Protein AF-A0A0R1MAA4-F1 (afdb_monomer_lite)

Sequence (276 aa):
MRKMISKENKLLIRRYLYSMINMYGIIPLRHAYHIFSHQNPLLNIEEDDFWEFTMLDQSGQDYNVAGEGELAQVDLDEDDDEEFYLYGDWVLMDLPVDFKRIKALQKNRLYYVPVKDEFLRRENEWYYERTTATEEYRQYLKDSNPGLSDDRLEEAFFEALTQLHAVSYGKTVEETINSIPKALKKMGFNVKDDDEGDLRHLLRRMLDGTRQEALRGRMYKYHNLPSSLELLEREGLTDENVERIHTGELDAAEVADEIAAKAPDLAAQLMTLYQQ

Secondary structure (DSSP, 8-state):
---PPPHHHHHHHHHHHHHHHHHHSEEEHHHHHHHHHHH-GGG---HHHHHHHHHH--TT-SEEEEEHHHHHT-PPPTTS-PPEEEEETTT-SSTTHHHHHHHHHHTTPPP----HHHHHHTTSTT-----HHHHHHHHHHHHH-TTS-HHHHHHHHHHHHHHHHGGGGT--HHHHHHHHHHHHHHTT----TTTHHHHHHHHHHHHHHSEEGGGTTEEGGGTTSPPHHHHHHHH-S-HHHHHHHHTTSS-HHHHHHHHTTT-HHHHHHHHHHHT-

Foldseek 3Di:
DDDQQDPVNLVVLLLLLLLQQLQQQKDFLLLSVLLVCLLPVPSPQDSVNSCVSQQVVPPPDQKHKDWPCVLQVHDDDPPDDTTIMIHGCVQRVDGNVSVVLLCVLQAQAFADRDRPVVSSQSSPSPDADDDPLLVVQLVVQCVQCVPDDPVLSVVLSVVLLVLLQCVSRPDDLCVSLVVSLVVCVVSVTGDDPVCSVVSSVSSVVVQQRTRYSSNNNDRPVCSPPDGNLVCCVVPNPDPVNLVSLSNSRDPLQSNLVVCCVPCVVSSVVSVVSNVD

Structure (mmCIF, N/CA/C/O backbone):
data_AF-A0A0R1MAA4-F1
#
_entry.id   AF-A0A0R1MAA4-F1
#
loop_
_atom_site.group_PDB
_atom_site.id
_atom_site.type_symbol
_atom_site.label_atom_id
_atom_site.label_alt_id
_atom_site.label_comp_id
_atom_site.label_asym_id
_atom_site.label_entity_id
_atom_site.label_seq_id
_atom_site.pdbx_PDB_ins_code
_atom_site.Cartn_x
_atom_site.Cartn_y
_atom_site.Cartn_z
_atom_site.occupancy
_atom_site.B_iso_or_equiv
_atom_site.auth_seq_id
_atom_site.auth_comp_id
_atom_site.auth_asym_id
_atom_site.auth_atom_id
_atom_site.pdbx_PDB_model_num
ATOM 1 N N . MET A 1 1 ? 2.769 7.538 -36.323 1.00 45.31 1 MET A N 1
ATOM 2 C CA . MET A 1 1 ? 1.700 8.412 -35.792 1.00 45.31 1 MET A CA 1
ATOM 3 C C . MET A 1 1 ? 1.410 7.901 -34.391 1.00 45.31 1 MET A C 1
ATOM 5 O O . MET A 1 1 ? 0.926 6.781 -34.295 1.00 45.31 1 MET A O 1
ATOM 9 N N . ARG A 1 2 ? 1.832 8.623 -33.341 1.00 56.59 2 ARG A N 1
ATOM 10 C CA . ARG A 1 2 ? 1.685 8.179 -31.941 1.00 56.59 2 ARG A CA 1
ATOM 11 C C . ARG A 1 2 ? 0.193 8.012 -31.636 1.00 56.59 2 ARG A C 1
ATOM 13 O O . ARG A 1 2 ? -0.604 8.883 -32.001 1.00 56.59 2 ARG A O 1
ATOM 20 N N . LYS A 1 3 ? -0.214 6.865 -31.093 1.00 63.81 3 LYS A N 1
ATOM 21 C CA . LYS A 1 3 ? -1.629 6.561 -30.859 1.00 63.81 3 LYS A CA 1
ATOM 22 C C . LYS A 1 3 ? -2.044 7.280 -29.579 1.00 63.81 3 LYS A C 1
ATOM 24 O O . LYS A 1 3 ? -1.698 6.848 -28.494 1.00 63.81 3 LYS A O 1
ATOM 29 N N . MET A 1 4 ? -2.774 8.388 -29.699 1.00 78.50 4 MET A N 1
ATOM 30 C CA . MET A 1 4 ? -3.266 9.090 -28.510 1.00 78.50 4 MET A CA 1
ATOM 31 C C . MET A 1 4 ? -4.106 8.146 -27.640 1.00 78.50 4 MET A C 1
ATOM 33 O O . MET A 1 4 ? -5.064 7.538 -28.130 1.00 78.50 4 MET A O 1
ATOM 37 N N . ILE A 1 5 ? -3.770 8.067 -26.350 1.00 86.38 5 ILE A N 1
ATOM 38 C CA . ILE A 1 5 ? -4.545 7.315 -25.360 1.00 86.38 5 ILE A CA 1
ATOM 39 C C . ILE A 1 5 ? -5.985 7.843 -25.358 1.00 86.38 5 ILE A C 1
ATOM 41 O O . ILE A 1 5 ? -6.228 9.049 -25.228 1.00 86.38 5 ILE A O 1
ATOM 45 N N . SER A 1 6 ? -6.949 6.934 -25.521 1.00 91.31 6 SER A N 1
ATOM 46 C CA . SER A 1 6 ? -8.372 7.276 -25.524 1.00 91.31 6 SER A CA 1
ATOM 47 C C . SER A 1 6 ? -8.793 7.877 -24.177 1.00 91.31 6 SER A C 1
ATOM 49 O O . SER A 1 6 ? -8.184 7.617 -23.141 1.00 91.31 6 SER A O 1
ATOM 51 N N . LYS A 1 7 ? -9.877 8.660 -24.159 1.00 91.75 7 LYS A N 1
ATOM 52 C CA . LYS A 1 7 ? -10.411 9.227 -22.908 1.00 91.75 7 LYS A CA 1
ATOM 53 C C . LYS A 1 7 ? -10.756 8.144 -21.875 1.00 91.75 7 LYS A C 1
ATOM 55 O O . LYS A 1 7 ? -10.536 8.346 -20.687 1.00 91.75 7 LYS A O 1
ATOM 60 N N . GLU A 1 8 ? -11.296 7.019 -22.331 1.00 94.06 8 GLU A N 1
ATOM 61 C CA . GLU A 1 8 ? -11.647 5.880 -21.478 1.00 94.06 8 GLU A CA 1
ATOM 62 C C . GLU A 1 8 ? -10.402 5.221 -20.877 1.00 94.06 8 GLU A C 1
ATOM 64 O O . GLU A 1 8 ? -10.359 4.979 -19.673 1.00 94.06 8 GLU A O 1
ATOM 69 N N . ASN A 1 9 ? -9.353 5.036 -21.681 1.00 94.62 9 ASN A N 1
ATOM 70 C CA . ASN A 1 9 ? -8.087 4.485 -21.208 1.00 94.62 9 ASN A CA 1
ATOM 71 C C . ASN A 1 9 ? -7.400 5.431 -20.214 1.00 94.62 9 ASN A C 1
ATOM 73 O O . ASN A 1 9 ? -6.892 4.962 -19.204 1.00 94.62 9 ASN A O 1
ATOM 77 N N . LYS A 1 10 ? -7.440 6.752 -20.441 1.00 94.06 10 LYS A N 1
ATOM 78 C CA . LYS A 1 10 ? -6.935 7.746 -19.476 1.00 94.06 10 LYS A CA 1
ATOM 79 C C . LYS A 1 10 ? -7.663 7.662 -18.139 1.00 94.06 10 LYS A C 1
ATOM 81 O O . LYS A 1 10 ? -7.025 7.682 -17.094 1.00 94.06 10 LYS A O 1
ATOM 86 N N . LEU A 1 11 ? -8.994 7.545 -18.171 1.00 94.56 11 LEU A N 1
ATOM 87 C CA . LEU A 1 11 ? -9.775 7.360 -16.951 1.00 94.56 11 LEU A CA 1
ATOM 88 C C . LEU A 1 11 ? -9.342 6.079 -16.242 1.00 94.56 11 LEU A C 1
ATOM 90 O O . LEU A 1 11 ? -9.064 6.128 -15.055 1.00 94.56 11 LEU A O 1
ATOM 94 N N . LEU A 1 12 ? -9.228 4.960 -16.961 1.00 96.88 12 LEU A N 1
ATOM 95 C CA . LEU A 1 12 ? -8.788 3.702 -16.368 1.00 96.88 12 LEU A CA 1
ATOM 96 C C . LEU A 1 12 ? -7.393 3.809 -15.741 1.00 96.88 12 LEU A C 1
ATOM 98 O O . LEU A 1 12 ? -7.234 3.358 -14.612 1.00 96.88 12 LEU A O 1
ATOM 102 N N . ILE A 1 13 ? -6.423 4.430 -16.423 1.00 96.94 13 ILE A N 1
ATOM 103 C CA . ILE A 1 13 ? -5.078 4.651 -15.873 1.00 96.94 13 ILE A CA 1
ATOM 104 C C . ILE A 1 13 ? -5.176 5.400 -14.542 1.00 96.94 13 ILE A C 1
ATOM 106 O O . ILE A 1 13 ? -4.654 4.907 -13.552 1.00 96.94 13 ILE A O 1
ATOM 110 N N . ARG A 1 14 ? -5.930 6.505 -14.459 1.00 96.25 14 ARG A N 1
ATOM 111 C CA . ARG A 1 14 ? -6.117 7.232 -13.186 1.00 96.25 14 ARG A CA 1
ATOM 112 C C . ARG A 1 14 ? -6.652 6.344 -12.070 1.00 96.25 14 ARG A C 1
ATOM 114 O O . ARG A 1 14 ? -6.142 6.396 -10.958 1.00 96.25 14 ARG A O 1
ATOM 121 N N . ARG A 1 15 ? -7.641 5.494 -12.363 1.00 97.44 15 ARG A N 1
ATOM 122 C CA . ARG A 1 15 ? -8.188 4.554 -11.368 1.00 97.44 15 ARG A CA 1
ATOM 123 C C . ARG A 1 15 ? -7.111 3.600 -10.844 1.00 97.44 15 ARG A C 1
ATOM 125 O O . ARG A 1 15 ? -7.094 3.298 -9.653 1.00 97.44 15 ARG A O 1
ATOM 132 N N . TYR A 1 16 ? -6.205 3.148 -11.716 1.00 98.12 16 TYR A N 1
ATOM 133 C CA . TYR A 1 16 ? -5.037 2.358 -11.319 1.00 98.12 16 TYR A CA 1
ATOM 134 C C . TYR A 1 16 ? -4.063 3.165 -10.460 1.00 98.12 16 TYR A C 1
ATOM 136 O O . TYR A 1 16 ? -3.670 2.666 -9.412 1.00 98.12 16 TYR A O 1
ATOM 144 N N . LEU A 1 17 ? -3.732 4.401 -10.847 1.00 97.50 17 LEU A N 1
ATOM 145 C CA . LEU A 1 17 ? -2.826 5.266 -10.081 1.00 97.50 17 LEU A CA 1
ATOM 146 C C . LEU A 1 17 ? -3.357 5.517 -8.660 1.00 97.50 17 LEU A C 1
ATOM 148 O O . LEU A 1 17 ? -2.636 5.293 -7.691 1.00 97.50 17 LEU A O 1
ATOM 152 N N . TYR A 1 18 ? -4.644 5.852 -8.522 1.00 97.25 18 TYR A N 1
ATOM 153 C CA . TYR A 1 18 ? -5.309 5.981 -7.220 1.00 97.25 18 TYR A CA 1
ATOM 154 C C . TYR A 1 18 ? -5.309 4.669 -6.421 1.00 97.25 18 TYR A C 1
ATOM 156 O O . TYR A 1 18 ? -5.053 4.656 -5.220 1.00 97.25 18 TYR A O 1
ATOM 164 N N . SER A 1 19 ? -5.544 3.535 -7.082 1.00 97.88 19 SER A N 1
ATOM 165 C CA . SER A 1 19 ? -5.477 2.231 -6.412 1.00 97.88 19 SER A CA 1
ATOM 166 C C . SER A 1 19 ? -4.062 1.923 -5.907 1.00 97.88 19 SER A C 1
ATOM 168 O O . SER A 1 19 ? -3.907 1.389 -4.812 1.00 97.88 19 SER A O 1
ATOM 170 N N . MET A 1 20 ? -3.028 2.289 -6.670 1.00 97.69 20 MET A N 1
ATOM 171 C CA . MET A 1 20 ? -1.623 2.068 -6.325 1.00 97.69 20 MET A CA 1
ATOM 172 C C . MET A 1 20 ? -1.174 2.921 -5.141 1.00 97.69 20 MET A C 1
ATOM 174 O O . MET A 1 20 ? -0.612 2.371 -4.198 1.00 97.69 20 MET A O 1
ATOM 178 N N . ILE A 1 21 ? -1.455 4.227 -5.135 1.00 96.19 21 ILE A N 1
ATOM 179 C CA . ILE A 1 21 ? -1.105 5.092 -3.993 1.00 96.19 21 ILE A CA 1
ATOM 180 C C . ILE A 1 21 ? -1.851 4.663 -2.720 1.00 96.19 21 ILE A C 1
ATOM 182 O O . ILE A 1 21 ? -1.251 4.626 -1.652 1.00 96.19 21 ILE A O 1
ATOM 186 N N . ASN A 1 22 ? -3.107 4.214 -2.826 1.00 95.38 22 ASN A N 1
ATOM 187 C CA . ASN A 1 22 ? -3.880 3.731 -1.676 1.00 95.38 22 ASN A CA 1
ATOM 188 C C . ASN A 1 22 ? -3.435 2.340 -1.190 1.00 95.38 22 ASN A C 1
ATOM 190 O O . ASN A 1 22 ? -3.698 1.959 -0.050 1.00 95.38 22 ASN A O 1
ATOM 194 N N . MET A 1 23 ? -2.793 1.537 -2.043 1.00 95.25 23 MET A N 1
ATOM 195 C CA . MET A 1 23 ? -2.274 0.216 -1.668 1.00 95.25 23 MET A CA 1
ATOM 196 C C . MET A 1 23 ? -0.841 0.244 -1.166 1.00 95.25 23 MET A C 1
ATOM 198 O O . MET A 1 23 ? -0.477 -0.526 -0.274 1.00 95.25 23 MET A O 1
ATOM 202 N N . TYR A 1 24 ? -0.017 1.049 -1.817 1.00 96.25 24 TYR A N 1
ATOM 203 C CA . TYR A 1 24 ? 1.429 0.990 -1.710 1.00 96.25 24 TYR A CA 1
ATOM 204 C C . TYR A 1 24 ? 1.987 2.270 -1.103 1.00 96.25 24 TYR A C 1
ATOM 206 O O . TYR A 1 24 ? 3.067 2.236 -0.535 1.00 96.25 24 TYR A O 1
ATOM 214 N N . GLY A 1 25 ? 1.275 3.392 -1.155 1.00 95.38 25 GLY A N 1
ATOM 215 C CA . GLY A 1 25 ? 1.771 4.693 -0.717 1.00 95.38 25 GLY A CA 1
ATOM 216 C C . GLY A 1 25 ? 2.801 5.280 -1.685 1.00 95.38 25 GLY A C 1
ATOM 217 O O . GLY A 1 25 ? 2.594 6.376 -2.197 1.00 95.38 25 GLY A O 1
ATOM 218 N N . ILE A 1 26 ? 3.863 4.522 -1.976 1.00 96.12 26 ILE A N 1
ATOM 219 C CA . ILE A 1 26 ? 4.829 4.768 -3.052 1.00 96.12 26 ILE A CA 1
ATOM 220 C C . ILE A 1 26 ? 5.002 3.516 -3.927 1.00 96.12 26 ILE A C 1
ATOM 222 O O . ILE A 1 26 ? 4.907 2.388 -3.431 1.00 96.12 26 ILE A O 1
ATOM 226 N N . ILE A 1 27 ? 5.287 3.703 -5.215 1.00 96.56 27 ILE A N 1
ATOM 227 C CA . ILE A 1 27 ? 5.625 2.628 -6.162 1.00 96.56 27 ILE A CA 1
ATOM 228 C C . ILE A 1 27 ? 6.502 3.179 -7.307 1.00 96.56 27 ILE A C 1
ATOM 230 O O . ILE A 1 27 ? 6.212 4.275 -7.793 1.00 96.56 27 ILE A O 1
ATOM 234 N N . PRO A 1 28 ? 7.542 2.453 -7.761 1.00 95.00 28 PRO A N 1
ATOM 235 C CA . PRO A 1 28 ? 8.273 2.798 -8.983 1.00 95.00 28 PRO A CA 1
ATOM 236 C C . PRO A 1 28 ? 7.332 2.876 -10.195 1.00 95.00 28 PRO A C 1
ATOM 238 O O . PRO A 1 28 ? 6.481 2.002 -10.383 1.00 95.00 28 PRO A O 1
ATOM 241 N N . LEU A 1 29 ? 7.459 3.904 -11.033 1.00 95.19 29 LEU A N 1
ATOM 242 C CA . LEU A 1 29 ? 6.543 4.151 -12.150 1.00 95.19 29 LEU A CA 1
ATOM 243 C C . LEU A 1 29 ? 6.625 3.038 -13.203 1.00 95.19 29 LEU A C 1
ATOM 245 O O . LEU A 1 29 ? 5.589 2.612 -13.720 1.00 95.19 29 LEU A O 1
ATOM 249 N N . ARG A 1 30 ? 7.828 2.496 -13.436 1.00 91.94 30 ARG A N 1
ATOM 250 C CA . ARG A 1 30 ? 8.042 1.281 -14.242 1.00 91.94 30 ARG A CA 1
ATOM 251 C C . ARG A 1 30 ? 7.204 0.105 -13.733 1.00 91.94 30 ARG A C 1
ATOM 253 O O . ARG A 1 30 ? 6.520 -0.590 -14.482 1.00 91.94 30 ARG A O 1
ATOM 260 N N . HIS A 1 31 ? 7.170 -0.077 -12.413 1.00 94.69 31 HIS A N 1
ATOM 261 C CA . HIS A 1 31 ? 6.452 -1.174 -11.778 1.00 94.69 31 HIS A CA 1
ATOM 262 C C . HIS A 1 31 ? 4.934 -0.949 -11.804 1.00 94.69 31 HIS A C 1
ATOM 264 O O . HIS A 1 31 ? 4.164 -1.881 -12.044 1.00 94.69 31 HIS A O 1
ATOM 270 N N . ALA A 1 32 ? 4.495 0.303 -11.645 1.00 96.81 32 ALA A N 1
ATOM 271 C CA . ALA A 1 32 ? 3.106 0.701 -11.849 1.00 96.81 32 ALA A CA 1
ATOM 272 C C . ALA A 1 32 ? 2.624 0.377 -13.274 1.00 96.81 32 ALA A C 1
ATOM 274 O O . ALA A 1 32 ? 1.546 -0.205 -13.443 1.00 96.81 32 ALA A O 1
ATOM 275 N N . TYR A 1 33 ? 3.431 0.692 -14.294 1.00 95.81 33 TYR A N 1
ATOM 276 C CA . TYR A 1 33 ? 3.135 0.320 -15.676 1.00 95.81 33 TYR A CA 1
ATOM 277 C C . TYR A 1 33 ? 3.012 -1.199 -15.835 1.00 95.81 33 TYR A C 1
ATOM 279 O O . TYR A 1 33 ? 2.041 -1.654 -16.438 1.00 95.81 33 TYR A O 1
ATOM 287 N N . HIS A 1 34 ? 3.918 -1.981 -15.244 1.00 94.12 34 HIS A N 1
ATOM 288 C CA . HIS A 1 34 ? 3.891 -3.440 -15.360 1.00 94.12 34 HIS A CA 1
ATOM 289 C C . HIS A 1 34 ? 2.601 -4.066 -14.804 1.00 94.12 34 HIS A C 1
ATOM 291 O O . HIS A 1 34 ? 1.939 -4.855 -15.480 1.00 94.12 34 HIS A O 1
ATOM 297 N N . ILE A 1 35 ? 2.167 -3.643 -13.611 1.00 97.00 35 ILE A N 1
ATOM 298 C CA . ILE A 1 35 ? 0.883 -4.079 -13.035 1.00 97.00 35 ILE A CA 1
ATOM 299 C C . ILE A 1 35 ? -0.282 -3.684 -13.958 1.00 97.00 35 ILE A C 1
ATOM 301 O O . ILE A 1 35 ? -1.209 -4.469 -14.190 1.00 97.00 35 ILE A O 1
ATOM 305 N N . PHE A 1 36 ? -0.259 -2.458 -14.492 1.00 97.50 36 PHE A N 1
ATOM 306 C CA . PHE A 1 36 ? -1.306 -1.967 -15.383 1.00 97.50 36 PHE A CA 1
ATOM 307 C C . PHE A 1 36 ? -1.369 -2.761 -16.694 1.00 97.50 36 PHE A C 1
ATOM 309 O O . PHE A 1 36 ? -2.458 -3.197 -17.083 1.00 97.50 36 PHE A O 1
ATOM 316 N N . SER A 1 37 ? -0.240 -2.953 -17.375 1.00 95.44 37 SER A N 1
ATOM 317 C CA . SER A 1 37 ? -0.166 -3.623 -18.674 1.00 95.44 37 SER A CA 1
ATOM 318 C C . SER A 1 37 ? -0.554 -5.095 -18.551 1.00 95.44 37 SER A C 1
ATOM 320 O O . SER A 1 37 ? -1.395 -5.561 -19.326 1.00 95.44 37 SER A O 1
ATOM 322 N N . HIS A 1 38 ? -0.079 -5.783 -17.508 1.00 94.38 38 HIS A N 1
ATOM 323 C CA . HIS A 1 38 ? -0.426 -7.175 -17.232 1.00 94.38 38 HIS A CA 1
ATOM 324 C C . HIS A 1 38 ? -1.934 -7.375 -17.027 1.00 94.38 38 HIS A C 1
ATOM 326 O O . HIS A 1 38 ? -2.532 -8.305 -17.569 1.00 94.38 38 HIS A O 1
ATOM 332 N N . GLN A 1 39 ? -2.595 -6.491 -16.274 1.00 96.62 39 GLN A N 1
ATOM 333 C CA . GLN A 1 39 ? -4.042 -6.592 -16.052 1.00 96.62 39 GLN A CA 1
ATOM 334 C C . GLN A 1 39 ? -4.887 -6.084 -17.233 1.00 96.62 39 GLN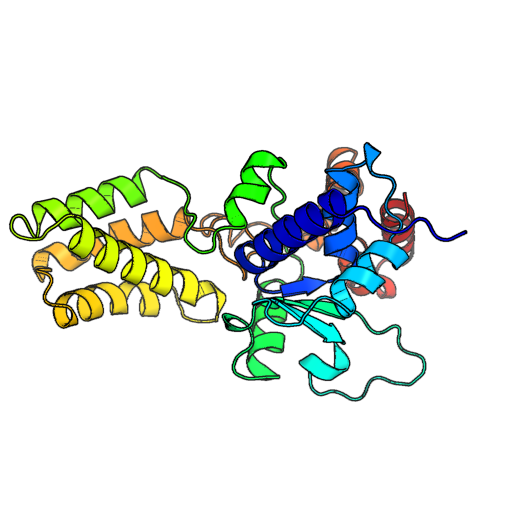 A C 1
ATOM 336 O O . GLN A 1 39 ? -6.115 -6.247 -17.238 1.00 96.62 39 GLN A O 1
ATOM 341 N N . ASN A 1 40 ? -4.263 -5.448 -18.230 1.00 96.62 40 ASN A N 1
ATOM 342 C CA . ASN A 1 40 ? -4.936 -4.830 -19.371 1.00 96.62 40 ASN A CA 1
ATOM 343 C C . ASN A 1 40 ? -4.240 -5.121 -20.717 1.00 96.62 40 ASN A C 1
ATOM 345 O O . ASN A 1 40 ? -4.078 -4.200 -21.526 1.00 96.62 40 ASN A O 1
ATOM 349 N N . PRO A 1 41 ? -3.914 -6.389 -21.034 1.00 93.56 41 PRO A N 1
ATOM 350 C CA . PRO A 1 41 ? -3.032 -6.719 -22.155 1.00 93.56 41 PRO A CA 1
ATOM 351 C C . PRO A 1 41 ? -3.636 -6.355 -23.517 1.00 93.56 41 PRO A C 1
ATOM 353 O O . PRO A 1 41 ? -2.924 -6.168 -24.490 1.00 93.56 41 PRO A O 1
ATOM 356 N N . LEU A 1 42 ? -4.963 -6.211 -23.609 1.00 94.06 42 LEU A N 1
ATOM 357 C CA . LEU A 1 42 ? -5.653 -5.862 -24.856 1.00 94.06 42 LEU A CA 1
ATOM 358 C C . LEU A 1 42 ? -5.630 -4.361 -25.182 1.00 94.06 42 LEU A C 1
ATOM 360 O O . LEU A 1 42 ? -6.034 -3.975 -26.281 1.00 94.06 42 LEU A O 1
ATOM 364 N N . LEU A 1 43 ? -5.214 -3.501 -24.243 1.00 93.12 43 LEU A N 1
ATOM 365 C CA . LEU A 1 43 ? -5.184 -2.056 -24.479 1.00 93.12 43 LEU A CA 1
ATOM 366 C C . LEU A 1 43 ? -3.987 -1.625 -25.332 1.00 93.12 43 LEU A C 1
ATOM 368 O O . LEU A 1 43 ? -4.101 -0.594 -26.003 1.00 93.12 43 LEU A O 1
ATOM 372 N N . ASN A 1 44 ? -2.907 -2.421 -25.357 1.00 88.38 44 ASN A N 1
ATOM 373 C CA . ASN A 1 44 ? -1.664 -2.151 -26.093 1.00 88.38 44 ASN A CA 1
ATOM 374 C C . ASN A 1 44 ? -1.212 -0.691 -25.913 1.00 88.38 44 ASN A C 1
ATOM 376 O O . ASN A 1 44 ? -1.106 0.059 -26.887 1.00 88.38 44 ASN A O 1
ATOM 380 N N . ILE A 1 45 ? -1.101 -0.264 -24.653 1.00 93.19 45 ILE A N 1
ATOM 381 C CA . ILE A 1 45 ? -0.550 1.041 -24.280 1.00 93.19 45 ILE A CA 1
ATOM 382 C C . ILE A 1 45 ? 0.928 0.809 -24.022 1.00 93.19 45 ILE A C 1
ATOM 384 O O . ILE A 1 45 ? 1.254 -0.005 -23.166 1.00 93.19 45 ILE A O 1
ATOM 388 N N . GLU A 1 46 ? 1.775 1.500 -24.774 1.00 93.31 46 GLU A N 1
ATOM 389 C CA . GLU A 1 46 ? 3.223 1.438 -24.601 1.00 93.31 46 GLU A CA 1
ATOM 390 C C . GLU A 1 46 ? 3.637 2.152 -23.309 1.00 93.31 46 GLU A C 1
ATOM 392 O O . GLU A 1 46 ? 2.964 3.088 -22.861 1.00 93.31 46 GLU A O 1
ATOM 397 N N . GLU A 1 47 ? 4.770 1.745 -22.744 1.00 92.81 47 GLU A N 1
ATOM 398 C CA . GLU A 1 47 ? 5.308 2.307 -21.504 1.00 92.81 47 GLU A CA 1
ATOM 399 C C . GLU A 1 47 ? 5.494 3.827 -21.593 1.00 92.81 47 GLU A C 1
ATOM 401 O O . GLU A 1 47 ? 4.942 4.562 -20.774 1.00 92.81 47 GLU A O 1
ATOM 406 N N . ASP A 1 48 ? 6.139 4.310 -22.660 1.00 92.81 48 ASP A N 1
ATOM 407 C CA . ASP A 1 48 ? 6.353 5.742 -22.900 1.00 92.81 48 ASP A CA 1
ATOM 408 C C . ASP A 1 48 ? 5.045 6.549 -22.916 1.00 92.81 48 ASP A C 1
ATOM 410 O O . ASP A 1 48 ? 5.007 7.692 -22.462 1.00 92.81 48 ASP A O 1
ATOM 414 N N . ASP A 1 49 ? 3.966 5.978 -23.465 1.00 93.94 49 ASP A N 1
ATOM 415 C CA . ASP A 1 49 ? 2.667 6.649 -23.536 1.00 93.94 49 ASP A CA 1
ATOM 416 C C . ASP A 1 49 ? 2.005 6.695 -22.143 1.00 93.94 49 ASP A C 1
ATOM 418 O O . ASP A 1 49 ? 1.376 7.698 -21.786 1.00 93.94 49 ASP A O 1
ATOM 422 N N . PHE A 1 50 ? 2.149 5.630 -21.342 1.00 94.88 50 PHE A N 1
ATOM 423 C CA . PHE A 1 50 ? 1.693 5.592 -19.948 1.00 94.88 50 PHE A CA 1
ATOM 424 C C . PHE A 1 50 ? 2.452 6.605 -19.085 1.00 94.88 50 PHE A C 1
ATOM 426 O O . PHE A 1 50 ? 1.827 7.351 -18.326 1.00 94.88 50 PHE A O 1
ATOM 433 N N . TRP A 1 51 ? 3.778 6.655 -19.222 1.00 94.00 51 TRP A N 1
ATOM 434 C CA . TRP A 1 51 ? 4.652 7.560 -18.480 1.00 94.00 51 TRP A CA 1
ATOM 435 C C . TRP A 1 51 ? 4.371 9.016 -18.843 1.00 94.00 51 TRP A C 1
ATOM 437 O O . TRP A 1 51 ? 4.095 9.815 -17.950 1.00 94.00 51 TRP A O 1
ATOM 447 N N . GLU A 1 52 ? 4.333 9.350 -20.141 1.00 92.38 52 GLU A N 1
ATOM 448 C CA . GLU A 1 52 ? 4.020 10.705 -20.614 1.00 92.38 52 GLU A CA 1
ATOM 449 C C . GLU A 1 52 ? 2.673 11.182 -20.060 1.00 92.38 52 GLU A C 1
ATOM 451 O O . GLU A 1 52 ? 2.562 12.301 -19.559 1.00 92.38 52 GLU A O 1
ATOM 456 N N . PHE A 1 53 ? 1.642 10.335 -20.107 1.00 92.62 53 PHE A N 1
ATOM 457 C CA . PHE A 1 53 ? 0.349 10.687 -19.533 1.00 92.62 53 PHE A CA 1
ATOM 458 C C . PHE A 1 53 ? 0.437 10.912 -18.020 1.00 92.62 53 PHE A C 1
ATOM 460 O O . PHE A 1 53 ? -0.029 11.941 -17.541 1.00 92.62 53 PHE A O 1
ATOM 467 N N . THR A 1 54 ? 1.039 9.981 -17.284 1.00 92.88 54 THR A N 1
ATOM 468 C CA . THR A 1 54 ? 1.064 9.998 -15.815 1.00 92.88 54 THR A CA 1
ATOM 469 C C . THR A 1 54 ? 1.874 11.176 -15.268 1.00 92.88 54 THR A C 1
ATOM 471 O O . THR A 1 54 ? 1.439 11.837 -14.329 1.00 92.88 54 THR A O 1
ATOM 474 N N . MET A 1 55 ? 2.998 11.512 -15.906 1.00 90.19 55 MET A N 1
ATOM 475 C CA . MET A 1 55 ? 3.831 12.655 -15.526 1.00 90.19 55 MET A CA 1
ATOM 476 C C . MET A 1 55 ? 3.183 14.005 -15.859 1.00 90.19 55 MET A C 1
ATOM 478 O O . MET A 1 55 ? 3.370 14.968 -15.118 1.00 90.19 55 MET A O 1
ATOM 482 N N . LEU A 1 56 ? 2.421 14.109 -16.953 1.00 87.50 56 LEU A N 1
ATOM 483 C CA . LEU A 1 56 ? 1.788 15.373 -17.359 1.00 87.50 56 LEU A CA 1
ATOM 484 C C . LEU A 1 56 ? 0.426 15.615 -16.689 1.00 87.50 56 LEU A C 1
ATOM 486 O O . LEU A 1 56 ? -0.018 16.759 -16.582 1.00 87.50 56 LEU A O 1
ATOM 490 N N . ASP A 1 57 ? -0.255 14.557 -16.255 1.00 83.62 57 ASP A N 1
ATOM 491 C CA . ASP A 1 57 ? -1.628 14.593 -15.749 1.00 83.62 57 ASP A CA 1
ATOM 492 C C . ASP A 1 57 ? -1.700 14.594 -14.213 1.00 83.62 57 ASP A C 1
ATOM 494 O O . ASP A 1 57 ? -2.462 13.843 -13.611 1.00 83.62 57 ASP A O 1
ATOM 498 N N . GLN A 1 58 ? -0.899 15.452 -13.578 1.00 77.81 58 GLN A N 1
ATOM 499 C CA . GLN A 1 58 ? -0.839 15.575 -12.111 1.00 77.81 58 GLN A CA 1
ATOM 500 C C . GLN A 1 58 ? -1.739 16.703 -11.568 1.00 77.81 58 GLN A C 1
ATOM 502 O O . GLN A 1 58 ? -2.044 16.774 -10.382 1.00 77.81 58 GLN A O 1
ATOM 507 N N . SER A 1 59 ? -2.212 17.613 -12.429 1.00 76.88 59 SER A N 1
ATOM 508 C CA . SER A 1 59 ? -2.994 18.773 -11.984 1.00 76.88 59 SER A CA 1
ATOM 509 C C . SER A 1 59 ? -4.340 18.368 -11.367 1.00 76.88 59 SER A C 1
ATOM 511 O O . SER A 1 59 ? -5.195 17.768 -12.026 1.00 76.88 59 SER A O 1
ATOM 513 N N . GLY A 1 60 ? -4.541 18.751 -10.102 1.00 78.38 60 GLY A N 1
ATOM 514 C CA . GLY A 1 60 ? -5.777 18.492 -9.359 1.00 78.38 60 GLY A CA 1
ATOM 515 C C . GLY A 1 60 ? -6.009 17.014 -9.043 1.00 78.38 60 GLY A C 1
ATOM 516 O O . GLY A 1 60 ? -7.162 16.626 -8.872 1.00 78.38 60 GLY A O 1
ATOM 517 N N . GLN A 1 61 ? -4.943 16.211 -9.048 1.00 87.62 61 GLN A N 1
ATOM 518 C CA . GLN A 1 61 ? -4.942 14.831 -8.574 1.00 87.62 61 GLN A CA 1
ATOM 519 C C . GLN A 1 61 ? -4.282 14.778 -7.191 1.00 87.62 61 GLN A C 1
ATOM 521 O O . GLN A 1 61 ? -3.491 15.657 -6.861 1.00 87.62 61 GLN A O 1
ATOM 526 N N . ASP A 1 62 ? -4.589 13.745 -6.408 1.00 87.31 62 ASP A N 1
ATOM 527 C CA . ASP A 1 62 ? -4.001 13.535 -5.070 1.00 87.31 62 ASP A CA 1
ATOM 528 C C . ASP A 1 62 ? -2.747 12.635 -5.110 1.00 87.31 62 ASP A C 1
ATOM 530 O O . ASP A 1 62 ? -2.224 12.215 -4.074 1.00 87.31 62 ASP A O 1
ATOM 534 N N . TYR A 1 63 ? -2.283 12.314 -6.323 1.00 92.19 63 TYR A N 1
ATOM 535 C CA . TYR A 1 63 ? -1.017 11.639 -6.583 1.00 92.19 63 TYR A CA 1
ATOM 536 C C . TYR A 1 63 ? -0.040 12.554 -7.305 1.00 92.19 63 TYR A C 1
ATOM 538 O O . TYR A 1 63 ? -0.436 13.393 -8.116 1.00 92.19 63 TYR A O 1
ATOM 546 N N . ASN A 1 64 ? 1.242 12.291 -7.086 1.00 93.81 64 ASN A N 1
ATOM 547 C CA . ASN A 1 64 ? 2.344 12.964 -7.750 1.00 93.81 64 ASN A CA 1
ATOM 548 C C . ASN A 1 64 ? 3.377 11.958 -8.259 1.00 93.81 64 ASN A C 1
ATOM 550 O O . ASN A 1 64 ? 3.402 10.790 -7.856 1.00 93.81 64 ASN A O 1
ATOM 554 N N . VAL A 1 65 ? 4.213 12.431 -9.180 1.00 95.12 65 VAL A N 1
ATOM 555 C CA . VAL A 1 65 ? 5.343 11.690 -9.733 1.00 95.12 65 VAL A CA 1
ATOM 556 C C . VAL A 1 65 ? 6.587 12.549 -9.632 1.00 95.12 65 VAL A C 1
ATOM 558 O O . VAL A 1 65 ? 6.607 13.659 -10.163 1.00 95.12 65 VAL A O 1
ATOM 561 N N . ALA A 1 66 ? 7.622 12.012 -8.998 1.00 94.44 66 ALA A N 1
ATOM 562 C CA . ALA A 1 66 ? 8.915 12.669 -8.872 1.00 94.44 66 ALA A CA 1
ATOM 563 C C . ALA A 1 66 ? 10.048 11.650 -8.999 1.00 94.44 66 ALA A C 1
ATOM 565 O O . ALA A 1 66 ? 9.865 10.458 -8.727 1.00 94.44 66 ALA A O 1
ATOM 566 N N . GLY A 1 67 ? 11.207 12.137 -9.433 1.00 94.06 67 GLY A N 1
ATOM 567 C CA . GLY A 1 67 ? 12.426 11.344 -9.516 1.00 94.06 67 GLY A CA 1
ATOM 568 C C . GLY A 1 67 ? 12.953 10.970 -8.130 1.00 94.06 67 GLY A C 1
ATOM 569 O O . GLY A 1 67 ? 12.724 11.670 -7.138 1.00 94.06 67 GLY A O 1
ATOM 570 N N . GLU A 1 68 ? 13.653 9.844 -8.031 1.00 92.88 68 GLU A N 1
ATOM 571 C CA . GLU A 1 68 ? 14.220 9.381 -6.768 1.00 92.88 68 GLU A CA 1
ATOM 572 C C . GLU A 1 68 ? 15.198 10.398 -6.170 1.00 92.88 68 GLU A C 1
ATOM 574 O O . GLU A 1 68 ? 15.191 10.590 -4.950 1.00 92.88 68 GLU A O 1
ATOM 579 N N . GLY A 1 69 ? 16.002 11.069 -7.003 1.00 92.00 69 GLY A N 1
ATOM 580 C CA . GLY A 1 69 ? 16.956 12.083 -6.554 1.00 92.00 69 GLY A CA 1
ATOM 581 C C . GLY A 1 69 ? 16.252 13.246 -5.858 1.00 92.00 69 GLY A C 1
ATOM 582 O O . GLY A 1 69 ? 16.617 13.631 -4.741 1.00 92.00 69 GLY A O 1
ATOM 583 N N . GLU A 1 70 ? 15.163 13.729 -6.464 1.00 93.19 70 GLU A N 1
ATOM 584 C CA . GLU A 1 70 ? 14.300 14.771 -5.902 1.00 93.19 70 GLU A CA 1
ATOM 585 C C . GLU A 1 70 ? 13.702 14.343 -4.552 1.00 93.19 70 GLU A C 1
ATOM 587 O O . GLU A 1 70 ? 13.827 15.057 -3.552 1.00 93.19 70 GLU A O 1
ATOM 592 N N . LEU A 1 71 ? 13.110 13.147 -4.489 1.00 94.62 71 LEU A N 1
ATOM 593 C CA . LEU A 1 71 ? 12.457 12.634 -3.281 1.00 94.62 71 LEU A CA 1
ATOM 594 C C . LEU A 1 71 ? 13.446 12.350 -2.144 1.00 94.62 71 LEU A C 1
ATOM 596 O O . LEU A 1 71 ? 13.149 12.580 -0.967 1.00 94.62 71 LEU A O 1
ATOM 600 N N . ALA A 1 72 ? 14.636 11.848 -2.472 1.00 92.81 72 ALA A N 1
ATOM 601 C CA . ALA A 1 72 ? 15.689 11.574 -1.504 1.00 92.81 72 ALA A CA 1
ATOM 602 C C . ALA A 1 72 ? 16.515 12.819 -1.138 1.00 92.81 72 ALA A C 1
ATOM 604 O O . ALA A 1 72 ? 17.273 12.753 -0.157 1.00 92.81 72 ALA A O 1
ATOM 605 N N . GLN A 1 73 ? 16.339 13.932 -1.862 1.00 90.94 73 GLN A N 1
ATOM 606 C CA . GLN A 1 73 ? 17.167 15.140 -1.797 1.00 90.94 73 GLN A CA 1
ATOM 607 C C . GLN A 1 73 ? 18.657 14.804 -1.908 1.00 90.94 73 GLN A C 1
ATOM 609 O O . GLN A 1 73 ? 19.462 15.149 -1.036 1.00 90.94 73 GLN A O 1
ATOM 614 N N . VAL A 1 74 ? 18.997 14.055 -2.953 1.00 87.25 74 VAL A N 1
ATOM 615 C CA . VAL A 1 74 ? 20.371 13.707 -3.315 1.00 87.25 74 VAL A CA 1
ATOM 616 C C . VAL A 1 74 ? 20.604 14.098 -4.764 1.00 87.25 74 VAL A C 1
ATOM 618 O O . VAL A 1 74 ? 19.736 13.888 -5.608 1.00 87.25 74 VAL A O 1
ATOM 621 N N . ASP A 1 75 ? 21.771 14.669 -5.037 1.00 78.81 75 ASP A N 1
ATOM 622 C CA . ASP A 1 75 ? 22.208 14.880 -6.410 1.00 78.81 75 ASP A CA 1
ATOM 623 C C . ASP A 1 75 ? 22.582 13.506 -6.984 1.00 78.81 75 ASP A C 1
ATOM 625 O O . ASP A 1 75 ? 23.438 12.817 -6.421 1.00 78.81 75 ASP A O 1
ATOM 629 N N . LEU A 1 76 ? 21.889 13.094 -8.045 1.00 74.75 76 LEU A N 1
ATOM 630 C CA . LEU A 1 76 ? 22.269 11.937 -8.854 1.00 74.75 76 LEU A CA 1
ATOM 631 C C . LEU A 1 76 ? 23.339 12.371 -9.861 1.00 74.75 76 LEU A C 1
ATOM 633 O O . LEU A 1 76 ? 23.332 13.523 -10.312 1.00 74.75 76 LEU A O 1
ATOM 637 N N . ASP A 1 77 ? 24.266 11.475 -10.194 1.00 72.94 77 ASP A N 1
ATOM 638 C CA . ASP A 1 77 ? 25.251 11.762 -11.235 1.00 72.94 77 ASP A CA 1
ATOM 639 C C . ASP A 1 77 ? 24.546 11.816 -12.609 1.00 72.94 77 ASP A C 1
ATOM 641 O O . ASP A 1 77 ? 23.532 11.156 -12.823 1.00 72.94 77 ASP A O 1
ATOM 645 N N . GLU A 1 78 ? 25.068 12.598 -13.568 1.00 62.03 78 GLU A N 1
ATOM 646 C CA . GLU A 1 78 ? 24.446 12.767 -14.905 1.00 62.03 78 GLU A CA 1
ATOM 647 C C . GLU A 1 78 ? 24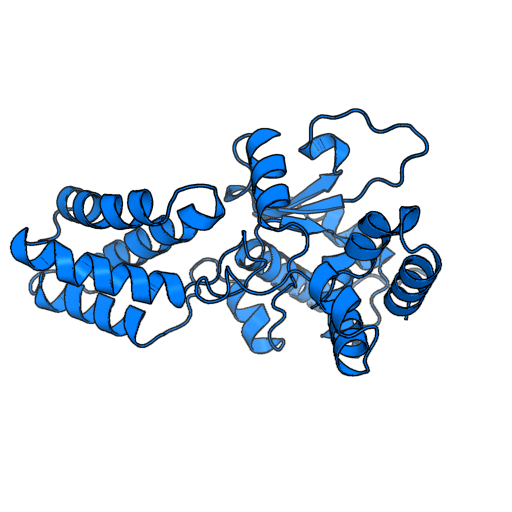.275 11.444 -15.685 1.00 62.03 78 GLU A C 1
ATOM 649 O O . GLU A 1 78 ? 23.490 11.394 -16.632 1.00 62.03 78 GLU A O 1
ATOM 654 N N . ASP A 1 79 ? 25.009 10.398 -15.295 1.00 62.94 79 ASP A N 1
ATOM 655 C CA . ASP A 1 79 ? 25.004 9.069 -15.913 1.00 62.94 79 ASP A CA 1
ATOM 656 C C . ASP A 1 79 ? 24.088 8.054 -15.186 1.00 62.94 79 ASP A C 1
ATOM 658 O O . ASP A 1 79 ? 23.992 6.909 -15.634 1.00 62.94 79 ASP A O 1
ATOM 662 N N . ASP A 1 80 ? 23.437 8.430 -14.076 1.00 67.62 80 ASP A N 1
ATOM 663 C CA . ASP A 1 80 ? 22.550 7.533 -13.325 1.00 67.62 80 ASP A CA 1
ATOM 664 C C . ASP A 1 80 ? 21.147 7.480 -13.959 1.00 67.62 80 ASP A C 1
ATOM 666 O O . ASP A 1 80 ? 20.489 8.507 -14.150 1.00 67.62 80 ASP A O 1
ATOM 670 N N . ASP A 1 81 ? 20.651 6.270 -14.241 1.00 76.31 81 ASP A N 1
ATOM 671 C CA . ASP A 1 81 ? 19.256 6.055 -14.640 1.00 76.31 81 ASP A CA 1
ATOM 672 C C . ASP A 1 81 ? 18.335 6.415 -13.455 1.00 76.31 81 ASP A C 1
ATOM 674 O O . ASP A 1 81 ? 18.236 5.678 -12.470 1.00 76.31 81 ASP A O 1
ATOM 678 N N . GLU A 1 82 ? 17.672 7.573 -13.523 1.00 87.25 82 GLU A N 1
ATOM 679 C CA . GLU A 1 82 ? 16.777 8.035 -12.460 1.00 87.25 82 GLU A CA 1
ATOM 680 C C . GLU A 1 82 ? 15.459 7.238 -12.439 1.00 87.25 82 GLU A C 1
ATOM 682 O O . GLU A 1 82 ? 14.698 7.224 -13.409 1.00 87.25 82 GLU A O 1
ATOM 687 N N . GLU A 1 83 ? 15.143 6.623 -11.295 1.00 90.12 83 GLU A N 1
ATOM 688 C CA . GLU A 1 83 ? 13.846 5.976 -11.079 1.00 90.12 83 GLU A CA 1
ATOM 689 C C . GLU A 1 83 ? 12.782 7.002 -10.679 1.00 90.12 83 GLU A C 1
ATOM 691 O O . GLU A 1 83 ? 12.964 7.756 -9.722 1.00 90.12 83 GLU A O 1
ATOM 696 N N . PHE A 1 84 ? 11.626 6.990 -11.342 1.00 94.38 84 PHE A N 1
ATOM 697 C CA . PHE A 1 84 ? 10.493 7.839 -10.970 1.00 94.38 84 PHE A CA 1
ATOM 698 C C . PHE A 1 84 ? 9.530 7.079 -10.068 1.00 94.38 84 PHE A C 1
ATOM 700 O O . PHE A 1 84 ? 9.191 5.931 -10.342 1.00 94.38 84 PHE A O 1
ATOM 707 N N . TYR A 1 85 ? 9.023 7.728 -9.025 1.00 96.19 85 TYR A N 1
ATOM 708 C CA . TYR A 1 85 ? 8.036 7.140 -8.121 1.00 96.19 85 TYR A CA 1
ATOM 709 C C . TYR A 1 85 ? 6.690 7.833 -8.261 1.00 96.19 85 TYR A C 1
ATOM 711 O O . TYR A 1 85 ? 6.607 9.056 -8.198 1.00 96.19 85 TYR A O 1
ATOM 719 N N . LEU A 1 86 ? 5.631 7.033 -8.365 1.00 97.00 86 LEU A N 1
ATOM 720 C CA . LEU A 1 86 ? 4.266 7.458 -8.081 1.00 97.00 86 LEU A CA 1
ATOM 721 C C . LEU A 1 86 ? 4.053 7.430 -6.565 1.00 97.00 86 LEU A C 1
ATOM 723 O O . LEU A 1 86 ? 4.358 6.423 -5.917 1.00 97.00 86 LEU A O 1
ATOM 727 N N . TYR A 1 87 ? 3.486 8.494 -6.005 1.00 96.00 87 TYR A N 1
ATOM 728 C CA . TYR A 1 87 ? 3.160 8.567 -4.582 1.00 96.00 87 TYR A CA 1
ATOM 729 C C . TYR A 1 87 ? 1.895 9.383 -4.306 1.00 96.00 87 TYR A C 1
ATOM 731 O O . TYR A 1 87 ? 1.508 10.227 -5.109 1.00 96.00 87 TYR A O 1
ATOM 739 N N . GLY A 1 88 ? 1.242 9.119 -3.172 1.00 92.12 88 GLY A N 1
ATOM 740 C CA . GLY A 1 88 ? 0.129 9.937 -2.670 1.00 92.12 88 GLY A CA 1
ATOM 741 C C . GLY A 1 88 ? 0.618 11.093 -1.794 1.00 92.12 88 GLY A C 1
ATOM 742 O O . GLY A 1 88 ? 1.549 10.919 -1.005 1.00 92.12 88 GLY A O 1
ATOM 743 N N . ASP A 1 89 ? -0.024 12.258 -1.870 1.00 86.69 89 ASP A N 1
ATOM 744 C CA . ASP A 1 89 ? 0.417 13.459 -1.133 1.00 86.69 89 ASP A CA 1
ATOM 745 C C . ASP A 1 89 ? 0.429 13.298 0.388 1.00 86.69 89 ASP A C 1
ATOM 747 O O . ASP A 1 89 ? 1.288 13.840 1.085 1.00 86.69 89 ASP A O 1
ATOM 751 N N . TRP A 1 90 ? -0.492 12.499 0.921 1.00 87.12 90 TRP A N 1
ATOM 752 C CA . TRP A 1 90 ? -0.572 12.213 2.354 1.00 87.12 90 TRP A CA 1
ATOM 753 C C . TRP A 1 90 ? 0.578 11.335 2.866 1.00 87.12 90 TRP A C 1
ATOM 755 O O . TRP A 1 90 ? 0.790 11.252 4.077 1.00 87.12 90 TRP A O 1
ATOM 765 N N . VAL A 1 91 ? 1.303 10.663 1.966 1.00 88.06 91 VAL A N 1
ATOM 766 C CA . VAL A 1 91 ? 2.372 9.712 2.302 1.00 88.06 91 VAL A CA 1
ATOM 767 C C . VAL A 1 91 ? 3.686 10.435 2.572 1.00 88.06 91 VAL A C 1
ATOM 769 O O . VAL A 1 91 ? 4.431 10.036 3.467 1.00 88.06 91 VAL A O 1
ATOM 772 N N . LEU A 1 92 ? 3.976 11.485 1.800 1.00 91.12 92 LEU A N 1
ATOM 773 C CA . LEU A 1 92 ? 5.271 12.167 1.773 1.00 91.12 92 LEU A CA 1
ATOM 774 C C . LEU A 1 92 ? 5.142 13.631 2.219 1.00 91.12 92 LEU A C 1
ATOM 776 O O . LEU A 1 92 ? 5.442 14.553 1.466 1.00 91.12 92 LEU A O 1
ATOM 780 N N . MET A 1 93 ? 4.701 13.846 3.461 1.00 88.12 93 MET A N 1
ATOM 781 C CA . MET A 1 93 ? 4.514 15.196 4.013 1.00 88.12 93 MET A CA 1
ATOM 782 C C . MET A 1 93 ? 5.829 15.856 4.461 1.00 88.12 93 MET A C 1
ATOM 784 O O . MET A 1 93 ? 5.929 17.082 4.438 1.00 88.12 93 MET A O 1
ATOM 788 N N . ASP A 1 94 ? 6.824 15.064 4.878 1.00 91.44 94 ASP A N 1
ATOM 789 C CA . ASP A 1 94 ? 8.134 15.530 5.348 1.00 91.44 94 ASP A CA 1
ATOM 790 C C . ASP A 1 94 ? 9.277 14.896 4.532 1.00 91.44 94 ASP A C 1
ATOM 792 O O . ASP A 1 94 ? 9.915 13.912 4.929 1.00 91.44 94 ASP A O 1
ATOM 796 N N . LEU A 1 95 ? 9.524 15.442 3.336 1.00 91.31 95 LEU A N 1
ATOM 797 C CA . LEU A 1 95 ? 10.647 15.037 2.486 1.00 91.31 95 LEU A CA 1
ATOM 798 C C . LEU A 1 95 ? 11.991 15.560 3.037 1.00 91.31 95 LEU A C 1
ATOM 800 O O . LEU A 1 95 ? 12.071 16.707 3.477 1.00 91.31 95 LEU A O 1
ATOM 804 N N . PRO A 1 96 ? 13.075 14.757 2.989 1.00 94.75 96 PRO A N 1
ATOM 805 C CA . PRO A 1 96 ? 13.179 13.424 2.386 1.00 94.75 96 PRO A CA 1
ATOM 806 C C . PRO A 1 96 ? 12.916 12.290 3.395 1.00 94.75 96 PRO A C 1
ATOM 808 O O . PRO A 1 96 ? 13.134 11.113 3.094 1.00 94.75 96 PRO A O 1
ATOM 811 N N . VAL A 1 97 ? 12.533 12.628 4.630 1.00 95.06 97 VAL A N 1
ATOM 812 C CA . VAL A 1 97 ? 12.477 11.696 5.761 1.00 95.06 97 VAL A CA 1
ATOM 813 C C . VAL A 1 97 ? 11.422 10.620 5.528 1.00 95.06 97 VAL A C 1
ATOM 815 O O . VAL A 1 97 ? 11.716 9.436 5.706 1.00 95.06 97 VAL A O 1
ATOM 818 N N . ASP A 1 98 ? 10.215 11.012 5.123 1.00 94.19 98 ASP A N 1
ATOM 819 C CA . ASP A 1 98 ? 9.113 10.074 4.910 1.00 94.19 98 ASP A CA 1
ATOM 820 C C . ASP A 1 98 ? 9.391 9.134 3.733 1.00 94.19 98 ASP A C 1
ATOM 822 O O . ASP A 1 98 ? 9.201 7.925 3.875 1.00 94.19 98 ASP A O 1
ATOM 826 N N . PHE A 1 99 ? 9.960 9.644 2.633 1.00 95.06 99 PHE A N 1
ATOM 827 C CA . PHE A 1 99 ? 10.336 8.827 1.473 1.00 95.06 99 PHE A CA 1
ATOM 828 C C . PHE A 1 99 ? 11.370 7.763 1.847 1.00 95.06 99 PHE A C 1
ATOM 830 O O . PHE A 1 99 ? 11.156 6.568 1.633 1.00 95.06 99 PHE A O 1
ATOM 837 N N . LYS A 1 100 ? 12.465 8.173 2.502 1.00 94.44 100 LYS A N 1
ATOM 838 C CA . LYS A 1 100 ? 13.509 7.245 2.965 1.00 94.44 100 LYS A CA 1
ATOM 839 C C . LYS A 1 100 ? 12.949 6.205 3.934 1.00 94.44 100 LYS A C 1
ATOM 841 O O . LYS A 1 100 ? 13.343 5.040 3.879 1.00 94.44 100 LYS A O 1
ATOM 846 N N . ARG A 1 101 ? 12.018 6.601 4.809 1.00 94.56 101 ARG A N 1
ATOM 847 C CA . ARG A 1 101 ? 11.385 5.706 5.784 1.00 94.56 101 ARG A CA 1
ATOM 848 C C . ARG A 1 101 ? 10.499 4.666 5.109 1.00 94.56 101 ARG A C 1
ATOM 850 O O . ARG A 1 101 ? 10.700 3.477 5.349 1.00 94.56 101 ARG A O 1
ATOM 857 N N . ILE A 1 102 ? 9.539 5.085 4.283 1.00 94.69 102 ILE A N 1
ATOM 858 C CA . ILE A 1 102 ? 8.611 4.147 3.644 1.00 94.69 102 ILE A CA 1
ATOM 859 C C . ILE A 1 102 ? 9.350 3.222 2.673 1.00 94.69 102 ILE A C 1
ATOM 861 O O . ILE A 1 102 ? 9.122 2.014 2.708 1.00 94.69 102 ILE A O 1
ATOM 865 N N . LYS A 1 103 ? 10.326 3.742 1.914 1.00 93.06 103 LYS A N 1
ATOM 866 C CA . LYS A 1 103 ? 11.181 2.929 1.041 1.00 93.06 103 LYS A CA 1
ATOM 867 C C . LYS A 1 103 ? 11.947 1.868 1.834 1.00 93.06 103 LYS A C 1
ATOM 869 O O . LYS A 1 103 ? 11.933 0.698 1.464 1.00 93.06 103 LYS A O 1
ATOM 874 N N . ALA A 1 104 ? 12.544 2.234 2.972 1.00 92.44 104 ALA A N 1
ATOM 875 C CA . ALA A 1 104 ? 13.232 1.275 3.837 1.00 92.44 104 ALA A CA 1
ATOM 876 C C . ALA A 1 104 ? 12.291 0.202 4.418 1.00 92.44 104 ALA A C 1
ATOM 878 O O . ALA A 1 104 ? 12.695 -0.952 4.551 1.00 92.44 104 ALA A O 1
ATOM 879 N N . LEU A 1 105 ? 11.048 0.559 4.757 1.00 92.31 105 LEU A N 1
ATOM 880 C CA . LEU A 1 105 ? 10.057 -0.388 5.281 1.00 92.31 105 LEU A CA 1
ATOM 881 C C . LEU A 1 105 ? 9.554 -1.371 4.212 1.00 92.31 105 LEU A C 1
ATOM 883 O O . LEU A 1 105 ? 9.348 -2.552 4.517 1.00 92.31 105 LEU A O 1
ATOM 887 N N . GLN A 1 106 ? 9.382 -0.890 2.980 1.00 93.00 106 GLN A N 1
ATOM 888 C CA . GLN A 1 106 ? 8.931 -1.681 1.836 1.00 93.00 106 GLN A CA 1
ATOM 889 C C . GLN A 1 106 ? 10.003 -2.593 1.243 1.00 93.00 106 GLN A C 1
ATOM 891 O O . GLN A 1 106 ? 9.650 -3.601 0.628 1.00 93.00 106 GLN A O 1
ATOM 896 N N . LYS A 1 107 ? 11.279 -2.221 1.393 1.00 85.38 107 LYS A N 1
ATOM 897 C CA . LYS A 1 107 ? 12.419 -2.829 0.704 1.00 85.38 107 LYS A CA 1
ATOM 898 C C . LYS A 1 107 ? 12.361 -4.361 0.690 1.00 85.38 107 LYS A C 1
ATOM 900 O O . LYS A 1 107 ? 12.167 -4.991 1.734 1.00 85.38 107 LYS A O 1
ATOM 905 N N . ASN A 1 108 ? 12.578 -4.948 -0.489 1.00 80.69 108 ASN A N 1
ATOM 906 C CA . ASN A 1 108 ? 12.589 -6.394 -0.724 1.00 80.69 108 ASN A CA 1
ATOM 907 C C . ASN A 1 108 ? 11.297 -7.129 -0.352 1.00 80.69 108 ASN A C 1
ATOM 909 O O . ASN A 1 108 ? 11.328 -8.328 -0.080 1.00 80.69 108 ASN A O 1
ATOM 913 N N . ARG A 1 109 ? 10.145 -6.461 -0.313 1.00 91.44 109 ARG A N 1
ATOM 914 C CA . ARG A 1 109 ? 8.859 -7.143 -0.125 1.00 91.44 109 ARG A CA 1
ATOM 915 C C . ARG A 1 109 ? 8.195 -7.385 -1.469 1.00 91.44 109 ARG A C 1
ATOM 917 O O . ARG A 1 109 ? 8.302 -6.583 -2.389 1.00 91.44 109 ARG A O 1
ATOM 924 N N . LEU A 1 110 ? 7.452 -8.475 -1.574 1.00 92.62 110 LEU A N 1
ATOM 925 C CA . LEU A 1 110 ? 6.595 -8.689 -2.732 1.00 92.62 110 LEU A CA 1
ATOM 926 C C . LEU A 1 110 ? 5.418 -7.714 -2.683 1.00 92.62 110 LEU A C 1
ATOM 928 O O . LEU A 1 110 ? 4.769 -7.584 -1.636 1.00 92.62 110 LEU A O 1
ATOM 932 N N . TYR A 1 111 ? 5.090 -7.116 -3.821 1.00 95.69 111 TYR A N 1
ATOM 933 C CA . TYR A 1 111 ? 3.824 -6.425 -3.986 1.00 95.69 111 TYR A CA 1
ATOM 934 C C . TYR A 1 111 ? 2.680 -7.428 -3.829 1.00 95.69 111 TYR A C 1
ATOM 936 O O . TYR A 1 111 ? 2.778 -8.610 -4.170 1.00 95.69 111 TYR A O 1
ATOM 944 N N . TYR A 1 112 ? 1.595 -6.990 -3.202 1.00 95.88 112 TYR A N 1
ATOM 945 C CA . TYR A 1 112 ? 0.331 -7.702 -3.293 1.00 95.88 112 TYR A CA 1
ATOM 946 C C . TYR A 1 112 ? -0.439 -7.142 -4.482 1.00 95.88 112 TYR A C 1
ATOM 948 O O . TYR A 1 112 ? -0.863 -5.988 -4.431 1.00 95.88 112 TYR A O 1
ATOM 956 N N . VAL A 1 113 ? -0.633 -7.951 -5.522 1.00 96.69 113 VAL A N 1
ATOM 957 C CA . VAL A 1 113 ? -1.380 -7.569 -6.725 1.00 96.69 113 VAL A CA 1
ATOM 958 C C . VAL A 1 113 ? -2.659 -8.413 -6.801 1.00 96.69 113 VAL A C 1
ATOM 960 O O . VAL A 1 113 ? -2.642 -9.537 -7.293 1.00 96.69 113 VAL A O 1
ATOM 963 N N . PRO A 1 114 ? -3.795 -7.935 -6.261 1.00 95.38 114 PRO A N 1
ATOM 964 C CA . PRO A 1 114 ? -5.065 -8.634 -6.391 1.00 95.38 114 PRO A CA 1
ATOM 965 C C . PRO A 1 114 ? -5.576 -8.596 -7.833 1.00 95.38 114 PRO A C 1
ATOM 967 O O . PRO A 1 114 ? -5.165 -7.768 -8.646 1.00 95.38 114 PRO A O 1
ATOM 970 N N . VAL A 1 115 ? -6.567 -9.442 -8.122 1.00 95.75 115 VAL A N 1
ATOM 971 C CA . VAL A 1 115 ? -7.314 -9.381 -9.384 1.00 95.75 115 VAL A CA 1
ATOM 972 C C . VAL A 1 115 ? -7.892 -7.982 -9.622 1.00 95.75 115 VAL A C 1
ATOM 974 O O . VAL A 1 115 ? -8.296 -7.296 -8.681 1.00 95.75 115 VAL A O 1
ATOM 977 N N . LYS A 1 116 ? -7.982 -7.587 -10.895 1.00 96.81 116 LYS A N 1
ATOM 978 C CA . LYS A 1 116 ? -8.351 -6.236 -11.347 1.00 96.81 116 LYS A CA 1
ATOM 979 C C . LYS A 1 116 ? -9.542 -5.604 -10.623 1.00 96.81 116 LYS A C 1
ATOM 981 O O . LYS A 1 116 ? -9.457 -4.453 -10.208 1.00 96.81 116 LYS A O 1
ATOM 986 N N . ASP A 1 117 ? -10.645 -6.330 -10.460 1.00 96.62 117 ASP A N 1
ATOM 987 C CA . ASP A 1 117 ? -11.846 -5.771 -9.826 1.00 96.62 117 ASP A CA 1
ATOM 988 C C . ASP A 1 117 ? -11.624 -5.424 -8.351 1.00 96.62 117 ASP A C 1
ATOM 990 O O . ASP A 1 117 ? -12.157 -4.429 -7.867 1.00 96.62 117 ASP A O 1
ATOM 994 N N . GLU A 1 118 ? -10.833 -6.226 -7.638 1.00 95.44 118 GLU A N 1
ATOM 995 C CA . GLU A 1 118 ? -10.470 -5.949 -6.249 1.00 95.44 118 GLU A CA 1
ATOM 996 C C . GLU A 1 118 ? -9.403 -4.852 -6.169 1.00 95.44 118 GLU A C 1
ATOM 998 O O . GLU A 1 118 ? -9.482 -3.999 -5.288 1.00 95.44 118 GLU A O 1
ATOM 1003 N N . PHE A 1 119 ? -8.464 -4.816 -7.123 1.00 96.81 119 PHE A N 1
ATOM 1004 C CA . PHE A 1 119 ? -7.489 -3.732 -7.250 1.00 96.81 119 PHE A CA 1
ATOM 1005 C C . PHE A 1 119 ? -8.193 -2.377 -7.377 1.00 96.81 119 PHE A C 1
ATOM 1007 O O . PHE A 1 119 ? -7.990 -1.485 -6.561 1.00 96.81 119 PHE A O 1
ATOM 1014 N N . LEU A 1 120 ? -9.117 -2.261 -8.335 1.00 97.94 120 LEU A N 1
ATOM 1015 C CA . LEU A 1 120 ? -9.806 -1.014 -8.668 1.00 97.94 120 LEU A CA 1
ATOM 1016 C C . LEU A 1 120 ? -10.820 -0.539 -7.620 1.00 97.94 120 LEU A C 1
ATOM 1018 O O . LEU A 1 120 ? -11.257 0.608 -7.683 1.00 97.94 120 LEU A O 1
ATOM 1022 N N . ARG A 1 121 ? -11.213 -1.373 -6.649 1.00 96.62 121 ARG A N 1
ATOM 1023 C CA . ARG A 1 121 ? -12.001 -0.897 -5.495 1.00 96.62 121 ARG A CA 1
ATOM 1024 C C . ARG A 1 121 ? -11.210 0.065 -4.623 1.00 96.62 121 ARG A C 1
ATOM 1026 O O . ARG A 1 121 ? -11.808 0.910 -3.963 1.00 96.62 121 ARG A O 1
ATOM 1033 N N . ARG A 1 122 ? -9.884 -0.063 -4.645 1.00 95.31 122 ARG A N 1
ATOM 1034 C CA . ARG A 1 122 ? -8.956 0.737 -3.848 1.00 95.31 122 ARG A CA 1
ATOM 1035 C C . ARG A 1 122 ? -8.684 2.104 -4.445 1.00 95.31 122 ARG A C 1
ATOM 1037 O O . ARG A 1 122 ? -8.015 2.893 -3.804 1.00 95.31 122 ARG A O 1
ATOM 1044 N N . GLU A 1 123 ? -9.253 2.417 -5.607 1.00 95.88 123 GLU A N 1
ATOM 1045 C CA . GLU A 1 123 ? -9.362 3.799 -6.080 1.00 95.88 123 GLU A CA 1
ATOM 1046 C C . GLU A 1 123 ? -10.040 4.683 -5.023 1.00 95.88 123 GLU A C 1
ATOM 1048 O O . GLU A 1 123 ? -9.644 5.824 -4.817 1.00 95.88 123 GLU A O 1
ATOM 1053 N N . ASN A 1 124 ? -11.038 4.141 -4.319 1.00 93.69 124 ASN A N 1
ATOM 1054 C CA . ASN A 1 124 ? -11.627 4.807 -3.169 1.00 93.69 124 ASN A CA 1
ATOM 1055 C C . ASN A 1 124 ? -10.694 4.670 -1.956 1.00 93.69 124 ASN A C 1
ATOM 1057 O O . ASN A 1 124 ? -10.562 3.574 -1.411 1.00 93.69 124 ASN A O 1
ATOM 1061 N N . GLU A 1 125 ? -10.118 5.782 -1.500 1.00 87.81 125 GLU A N 1
ATOM 1062 C CA . GLU A 1 125 ? -9.261 5.851 -0.303 1.00 87.81 125 GLU A CA 1
ATOM 1063 C C . GLU A 1 125 ? -9.964 5.337 0.971 1.00 87.81 125 GLU A C 1
ATOM 1065 O O . GLU A 1 125 ? -9.326 4.809 1.878 1.00 87.81 125 GLU A O 1
ATOM 1070 N N . TRP A 1 126 ? -11.300 5.403 1.014 1.00 87.44 126 TRP A N 1
ATOM 1071 C CA . TRP A 1 126 ? -12.119 4.927 2.134 1.00 87.44 126 TRP A CA 1
ATOM 1072 C C . TRP A 1 126 ? -12.488 3.443 2.029 1.00 87.44 126 TRP A C 1
ATOM 1074 O O . TRP A 1 126 ? -13.213 2.914 2.879 1.00 87.44 126 TRP A O 1
ATOM 1084 N N . TYR A 1 127 ? -12.043 2.750 0.976 1.00 92.19 127 TYR A N 1
ATOM 1085 C CA . TYR A 1 127 ? -12.274 1.320 0.843 1.00 92.19 127 TYR A CA 1
ATOM 1086 C C . TYR A 1 127 ? -11.479 0.540 1.890 1.00 92.19 127 TYR A C 1
ATOM 1088 O O . TYR A 1 127 ? -10.253 0.607 1.968 1.00 92.19 127 TYR A O 1
ATOM 1096 N N . TYR A 1 128 ? -12.185 -0.308 2.631 1.00 90.31 128 TYR A N 1
ATOM 1097 C CA . TYR A 1 128 ? -11.586 -1.250 3.561 1.00 90.31 128 TYR A CA 1
ATOM 1098 C C . TYR A 1 128 ? -12.138 -2.654 3.320 1.00 90.31 128 TYR A C 1
ATOM 1100 O O . TYR A 1 128 ? -13.280 -2.845 2.891 1.00 90.31 128 TYR A O 1
ATOM 1108 N N . GLU A 1 129 ? -11.324 -3.660 3.627 1.00 91.12 129 GLU A N 1
ATOM 1109 C CA . GLU A 1 129 ? -11.768 -5.047 3.563 1.00 91.12 129 GLU A CA 1
ATOM 1110 C C . GLU A 1 129 ? -12.596 -5.392 4.794 1.00 91.12 129 GLU A C 1
ATOM 1112 O O . GLU A 1 129 ? -12.148 -5.256 5.934 1.00 91.12 129 GLU A O 1
ATOM 1117 N N . ARG A 1 130 ? -13.817 -5.877 4.561 1.00 91.69 130 ARG A N 1
ATOM 1118 C CA . ARG A 1 130 ? -14.672 -6.377 5.635 1.00 91.69 130 ARG A CA 1
ATOM 1119 C C . ARG A 1 130 ? -14.119 -7.705 6.131 1.00 91.69 130 ARG A C 1
ATOM 1121 O O . ARG A 1 130 ? -14.179 -8.721 5.442 1.00 91.69 130 ARG A O 1
ATOM 1128 N N . THR A 1 131 ? -13.604 -7.692 7.348 1.00 93.06 131 THR A N 1
ATOM 1129 C CA . THR A 1 131 ? -13.143 -8.874 8.072 1.00 93.06 131 THR A CA 1
ATOM 1130 C C . THR A 1 131 ? -14.041 -9.126 9.276 1.00 93.06 131 THR A C 1
ATOM 1132 O O . THR A 1 131 ? -14.762 -8.240 9.734 1.00 93.06 131 THR A O 1
ATOM 1135 N N . THR A 1 132 ? -13.970 -10.325 9.855 1.00 95.50 132 THR A N 1
ATOM 1136 C CA . THR A 1 132 ? -14.663 -10.600 11.120 1.00 95.50 132 THR A CA 1
ATOM 1137 C C . THR A 1 132 ? -14.262 -9.593 12.206 1.00 95.50 132 THR A C 1
ATOM 1139 O O . THR A 1 132 ? -15.124 -9.118 12.931 1.00 95.50 132 THR A O 1
ATOM 1142 N N . ALA A 1 133 ? -12.988 -9.186 12.263 1.00 95.81 133 ALA A N 1
ATOM 1143 C CA . ALA A 1 133 ? -12.506 -8.214 13.244 1.00 95.81 133 ALA A CA 1
ATOM 1144 C C . ALA A 1 133 ? -13.081 -6.803 13.028 1.00 95.81 133 ALA A C 1
ATOM 1146 O O . ALA A 1 133 ? -13.455 -6.148 13.997 1.00 95.81 133 ALA A O 1
ATOM 1147 N N . THR A 1 134 ? -13.212 -6.335 11.780 1.00 95.25 134 THR A N 1
ATOM 1148 C CA . THR A 1 134 ? -13.835 -5.024 11.516 1.00 95.25 134 THR A CA 1
ATOM 1149 C C . THR A 1 134 ? -15.319 -5.026 11.878 1.00 95.25 134 THR A C 1
ATOM 1151 O O . THR A 1 134 ? -15.813 -4.040 12.413 1.00 95.25 134 THR A O 1
ATOM 1154 N N . GLU A 1 135 ? -16.037 -6.127 11.634 1.00 95.94 135 GLU A N 1
ATOM 1155 C CA . GLU A 1 135 ? -17.455 -6.235 12.010 1.00 95.94 135 GLU A CA 1
ATOM 1156 C C . GLU A 1 135 ? -17.639 -6.348 13.531 1.00 95.94 135 GLU A C 1
ATOM 1158 O O . GLU A 1 135 ? -18.518 -5.700 14.094 1.00 95.94 135 GLU A O 1
ATOM 1163 N N . GLU A 1 136 ? -16.776 -7.103 14.216 1.00 96.19 136 GLU A N 1
ATOM 1164 C CA . GLU A 1 136 ? -16.747 -7.158 15.681 1.00 96.19 136 GLU A CA 1
ATOM 1165 C C . GLU A 1 136 ? -16.449 -5.780 16.290 1.00 96.19 136 GLU A C 1
ATOM 1167 O O . GLU A 1 136 ? -17.086 -5.395 17.268 1.00 96.19 136 GLU A O 1
ATOM 1172 N N . TYR A 1 137 ? -15.539 -4.997 15.697 1.00 96.38 137 TYR A N 1
ATOM 1173 C CA . TYR A 1 137 ? -15.248 -3.640 16.165 1.00 96.38 137 TYR A CA 1
ATOM 1174 C C . TYR A 1 137 ? -16.428 -2.685 15.963 1.00 96.38 137 TYR A C 1
ATOM 1176 O O . TYR A 1 137 ? -16.776 -1.928 16.871 1.00 96.38 137 TYR A O 1
ATOM 1184 N N . ARG A 1 138 ? -17.121 -2.776 14.824 1.00 96.00 138 ARG A N 1
ATOM 1185 C CA . ARG A 1 138 ? -18.378 -2.046 14.601 1.00 96.00 138 ARG A CA 1
ATOM 1186 C C . ARG A 1 138 ? -19.438 -2.408 15.638 1.00 96.00 138 ARG A C 1
ATOM 1188 O O . ARG A 1 138 ? -20.113 -1.520 16.158 1.00 96.00 138 ARG A O 1
ATOM 1195 N N . GLN A 1 139 ? -19.570 -3.694 15.961 1.00 95.81 139 GLN A N 1
ATOM 1196 C CA . GLN A 1 139 ? -20.510 -4.151 16.980 1.00 95.81 139 GLN A CA 1
ATOM 1197 C C . GLN A 1 139 ? -20.116 -3.649 18.377 1.00 95.81 139 GLN A C 1
ATOM 1199 O O . GLN A 1 139 ? -20.969 -3.130 19.091 1.00 95.81 139 GLN A O 1
ATOM 1204 N N . TYR A 1 140 ? -18.827 -3.690 18.727 1.00 95.62 140 TYR A N 1
ATOM 1205 C CA . TYR A 1 140 ? -18.308 -3.116 19.971 1.00 95.62 140 TYR A CA 1
ATOM 1206 C C . TYR A 1 140 ? -18.673 -1.631 20.114 1.00 95.62 140 TYR A C 1
ATOM 1208 O O . TYR A 1 140 ? -19.125 -1.203 21.181 1.00 95.62 140 TYR A O 1
ATOM 1216 N N . LEU A 1 141 ? -18.511 -0.842 19.042 1.00 96.31 141 LEU A N 1
ATOM 1217 C CA . LEU A 1 141 ? -18.870 0.577 19.039 1.00 96.31 141 LEU A CA 1
ATOM 1218 C C . LEU A 1 141 ? -20.371 0.772 19.303 1.00 96.31 141 LEU A C 1
ATOM 1220 O O . LEU A 1 141 ? -20.718 1.613 20.134 1.00 96.31 141 LEU A O 1
ATOM 1224 N N . LYS A 1 142 ? -21.236 -0.028 18.662 1.00 96.00 142 LYS A N 1
ATOM 1225 C CA . LYS A 1 142 ? -22.699 -0.015 18.860 1.00 96.00 142 LYS A CA 1
ATOM 1226 C C . LYS A 1 142 ? -23.097 -0.369 20.291 1.00 96.00 142 LYS A C 1
ATOM 1228 O O . LYS A 1 142 ? -23.840 0.381 20.920 1.00 96.00 142 LYS A O 1
ATOM 1233 N N . ASP A 1 143 ? -22.573 -1.471 20.816 1.00 94.75 143 ASP A N 1
ATOM 1234 C CA . ASP A 1 143 ? -22.947 -1.992 22.135 1.00 94.75 143 ASP A CA 1
ATOM 1235 C C . ASP A 1 143 ? -22.47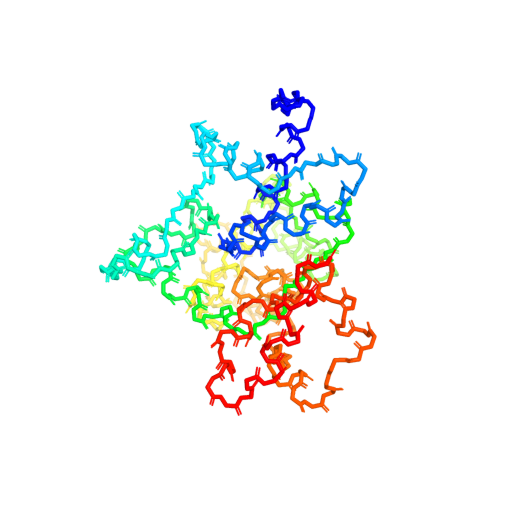5 -1.073 23.265 1.00 94.75 143 ASP A C 1
ATOM 1237 O O . ASP A 1 143 ? -23.190 -0.852 24.245 1.00 94.75 143 ASP A O 1
ATOM 1241 N N . SER A 1 144 ? -21.287 -0.485 23.111 1.00 93.88 144 SER A N 1
ATOM 1242 C CA . SER A 1 144 ? -20.711 0.424 24.106 1.00 93.88 144 SER A CA 1
ATOM 1243 C C . SER A 1 144 ? -21.320 1.829 24.053 1.00 93.88 144 SER A C 1
ATOM 1245 O O . SER A 1 144 ? -21.209 2.577 25.029 1.00 93.88 144 SER A O 1
ATOM 1247 N N . ASN A 1 145 ? -21.969 2.190 22.936 1.00 95.31 145 ASN A N 1
ATOM 1248 C CA . ASN A 1 145 ? -22.512 3.525 22.668 1.00 95.31 145 ASN A CA 1
ATOM 1249 C C . ASN A 1 145 ? -23.932 3.486 22.048 1.00 95.31 145 ASN A C 1
ATOM 1251 O O . ASN A 1 145 ? -24.151 4.072 20.985 1.00 95.31 145 ASN A O 1
ATOM 1255 N N . PRO A 1 146 ? -24.937 2.879 22.713 1.00 93.69 146 PRO A N 1
ATOM 1256 C CA . PRO A 1 146 ? -26.258 2.592 22.129 1.00 93.69 146 PRO A CA 1
ATOM 1257 C C . PRO A 1 146 ? -27.112 3.827 21.779 1.00 93.69 146 PRO A C 1
ATOM 1259 O O . PRO A 1 146 ? -28.190 3.686 21.209 1.00 93.69 146 PRO A O 1
ATOM 1262 N N . GLY A 1 147 ? -26.671 5.035 22.145 1.00 93.06 147 GLY A N 1
ATOM 1263 C CA . GLY A 1 147 ? -27.361 6.297 21.853 1.00 93.06 147 GLY A CA 1
ATOM 1264 C C . GLY A 1 147 ? -26.761 7.111 20.703 1.00 93.06 147 GLY A C 1
ATOM 1265 O O . GLY A 1 147 ? -27.256 8.204 20.433 1.00 93.06 147 GLY A O 1
ATOM 1266 N N . LEU A 1 148 ? -25.688 6.635 20.061 1.00 96.25 148 LEU A N 1
ATOM 1267 C CA . LEU A 1 148 ? -25.053 7.332 18.940 1.00 96.25 148 LEU A CA 1
ATOM 1268 C C . LEU A 1 148 ? -25.652 6.895 17.597 1.00 96.25 148 LEU A C 1
ATOM 1270 O O . LEU A 1 148 ? -26.084 5.755 17.440 1.00 96.25 148 LEU A O 1
ATOM 1274 N N . SER A 1 149 ? -25.678 7.814 16.628 1.00 96.69 149 SER A N 1
ATOM 1275 C CA . SER A 1 149 ? -26.095 7.517 15.254 1.00 96.69 149 SER A CA 1
ATOM 1276 C C . SER A 1 149 ? -25.057 6.667 14.522 1.00 96.69 149 SER A C 1
ATOM 1278 O O . SER A 1 149 ? -23.871 6.724 14.851 1.00 96.69 149 SER A O 1
ATOM 1280 N N . ASP A 1 150 ? -25.485 5.950 13.478 1.00 95.75 150 ASP A N 1
ATOM 1281 C CA . ASP A 1 150 ? -24.575 5.173 12.627 1.00 95.75 150 ASP A CA 1
ATOM 1282 C C . ASP A 1 150 ? -23.442 6.049 12.061 1.00 95.75 150 ASP A C 1
ATOM 1284 O O . ASP A 1 150 ? -22.287 5.654 12.162 1.00 95.75 150 ASP A O 1
ATOM 1288 N N . ASP A 1 151 ? -23.721 7.278 11.609 1.00 96.19 151 ASP A N 1
ATOM 1289 C CA . ASP A 1 151 ? -22.686 8.207 11.113 1.00 96.19 151 ASP A CA 1
ATOM 1290 C C . ASP A 1 151 ? -21.600 8.516 12.159 1.00 96.19 151 ASP A C 1
ATOM 1292 O O . ASP A 1 151 ? -20.414 8.583 11.839 1.00 96.19 151 ASP A O 1
ATOM 1296 N N . ARG A 1 152 ? -21.980 8.673 13.436 1.00 97.38 152 ARG A N 1
ATOM 1297 C CA . ARG A 1 152 ? -21.005 8.884 14.518 1.00 97.38 152 ARG A CA 1
ATOM 1298 C C . ARG A 1 152 ? -20.187 7.626 14.772 1.00 97.38 152 ARG A C 1
ATOM 1300 O O . ARG A 1 152 ? -18.995 7.719 15.042 1.00 97.38 152 ARG A O 1
ATOM 1307 N N . LEU A 1 153 ? -20.804 6.453 14.694 1.00 97.25 153 LEU A N 1
ATOM 1308 C CA . LEU A 1 153 ? -20.093 5.187 14.853 1.00 97.25 153 LEU A CA 1
ATOM 1309 C C . LEU A 1 153 ? -19.122 4.939 13.687 1.00 97.25 153 LEU A C 1
ATOM 1311 O O . LEU A 1 153 ? -18.018 4.454 13.924 1.00 97.25 153 LEU A O 1
ATOM 1315 N N . GLU A 1 154 ? -19.491 5.322 12.462 1.00 95.62 154 GLU A N 1
ATOM 1316 C CA . GLU A 1 154 ? -18.596 5.298 11.298 1.00 95.62 154 GLU A CA 1
ATOM 1317 C C . GLU A 1 154 ? -17.388 6.220 11.491 1.00 95.62 154 GLU A C 1
ATOM 1319 O O . GLU A 1 154 ? -16.264 5.809 11.223 1.00 95.62 154 GLU A O 1
ATOM 1324 N N . GLU A 1 155 ? -17.579 7.428 12.025 1.00 95.81 155 GLU A N 1
ATOM 1325 C CA . GLU A 1 155 ? -16.470 8.346 12.323 1.00 95.81 155 GLU A CA 1
ATOM 1326 C C . GLU A 1 155 ? -15.444 7.715 13.282 1.00 95.81 155 GLU A C 1
ATOM 1328 O O . GLU A 1 155 ? -14.244 7.755 13.022 1.00 95.81 155 GLU A O 1
ATOM 1333 N N . ALA A 1 156 ? -15.902 7.071 14.361 1.00 96.75 156 ALA A N 1
ATOM 1334 C CA . ALA A 1 156 ? -15.017 6.336 15.270 1.00 96.75 156 ALA A CA 1
ATOM 1335 C C . ALA A 1 156 ? -14.347 5.129 14.602 1.00 96.75 156 ALA A C 1
ATOM 1337 O O . ALA A 1 156 ? -13.182 4.837 14.883 1.00 96.75 156 ALA A O 1
ATOM 1338 N N . PHE A 1 157 ? -15.071 4.429 13.724 1.00 97.12 157 PHE A N 1
ATOM 1339 C CA . PHE A 1 157 ? -14.523 3.311 12.965 1.00 97.12 157 PHE A CA 1
ATOM 1340 C C . PHE A 1 157 ? -13.356 3.759 12.079 1.00 97.12 157 PHE A C 1
ATOM 1342 O O . PHE A 1 157 ? -12.272 3.173 12.146 1.00 97.12 157 PHE A O 1
ATOM 1349 N N . PHE A 1 158 ? -13.557 4.819 11.294 1.00 96.12 158 PHE A N 1
ATOM 1350 C CA . PHE A 1 158 ? -12.529 5.354 10.408 1.00 96.12 158 PHE A CA 1
ATOM 1351 C C . PHE A 1 158 ? -11.381 6.009 11.173 1.00 96.12 158 PHE A C 1
ATOM 1353 O O . PHE A 1 158 ? -10.238 5.820 10.777 1.00 96.12 158 PHE A O 1
ATOM 1360 N N . GLU A 1 159 ? -11.627 6.671 12.306 1.00 96.19 159 GLU A N 1
ATOM 1361 C CA . GLU A 1 159 ? -10.546 7.161 13.172 1.00 96.19 159 GLU A CA 1
ATOM 1362 C C . GLU A 1 159 ? -9.614 6.018 13.606 1.00 96.19 159 GLU A C 1
ATOM 1364 O O . GLU A 1 159 ? -8.389 6.130 13.517 1.00 96.19 159 GLU A O 1
ATOM 1369 N N . ALA A 1 160 ? -10.178 4.890 14.048 1.00 96.75 160 ALA A N 1
ATOM 1370 C CA . ALA A 1 160 ? -9.376 3.736 14.432 1.00 96.75 160 ALA A CA 1
ATOM 1371 C C . ALA A 1 160 ? -8.626 3.144 13.232 1.00 96.75 160 ALA A C 1
ATOM 1373 O O . ALA A 1 160 ? -7.439 2.846 13.353 1.00 96.75 160 ALA A O 1
ATOM 1374 N N . LEU A 1 161 ? -9.288 3.002 12.079 1.00 95.56 161 LEU A N 1
ATOM 1375 C CA . LEU A 1 161 ? -8.662 2.483 10.864 1.00 95.56 161 LEU A CA 1
ATOM 1376 C C . LEU A 1 161 ? -7.488 3.367 10.413 1.00 95.56 161 LEU A C 1
ATOM 1378 O O . LEU A 1 161 ? -6.389 2.852 10.218 1.00 95.56 161 LEU A O 1
ATOM 1382 N N . THR A 1 162 ? -7.679 4.685 10.352 1.00 93.31 162 THR A N 1
ATOM 1383 C CA . THR A 1 162 ? -6.634 5.666 10.021 1.00 93.31 162 THR A CA 1
ATOM 1384 C C . THR A 1 162 ? -5.455 5.573 10.983 1.00 93.31 162 THR A C 1
ATOM 1386 O O . THR A 1 162 ? -4.299 5.565 10.559 1.00 93.31 162 THR A O 1
ATOM 1389 N N . GLN A 1 163 ? -5.711 5.437 12.287 1.00 95.44 163 GLN A N 1
ATOM 1390 C CA . GLN A 1 163 ? -4.627 5.238 13.246 1.00 95.44 163 GLN A CA 1
ATOM 1391 C C . GLN A 1 163 ? -3.890 3.917 13.009 1.00 95.44 163 GLN A C 1
ATOM 1393 O O . GLN A 1 163 ? -2.665 3.922 13.043 1.00 95.44 163 GLN A O 1
ATOM 1398 N N . LEU A 1 164 ? -4.585 2.813 12.718 1.00 96.56 164 LEU A N 1
ATOM 1399 C CA . LEU A 1 164 ? -3.941 1.533 12.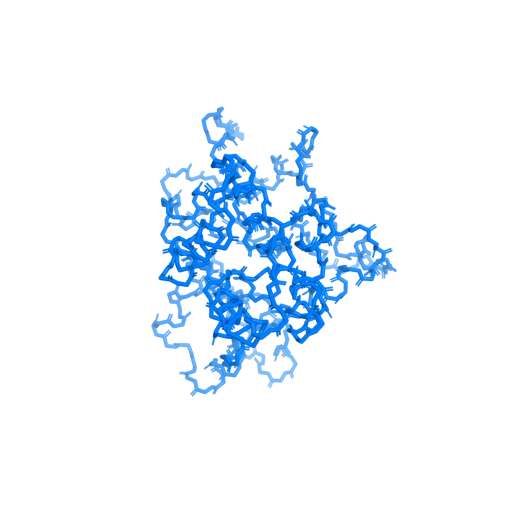398 1.00 96.56 164 LEU A CA 1
ATOM 1400 C C . LEU A 1 164 ? -3.039 1.612 11.154 1.00 96.56 164 LEU A C 1
ATOM 1402 O O . LEU A 1 164 ? -1.986 0.975 11.143 1.00 96.56 164 LEU A O 1
ATOM 1406 N N . HIS A 1 165 ? -3.391 2.418 10.148 1.00 93.25 165 HIS A N 1
ATOM 1407 C CA . HIS A 1 165 ? -2.519 2.690 8.995 1.00 93.25 165 HIS A CA 1
ATOM 1408 C C . HIS A 1 165 ? -1.236 3.447 9.372 1.00 93.25 165 HIS A C 1
ATOM 1410 O O . HIS A 1 165 ? -0.224 3.316 8.689 1.00 93.25 165 HIS A O 1
ATOM 1416 N N . ALA A 1 166 ? -1.200 4.157 10.506 1.00 92.31 166 ALA A N 1
ATOM 1417 C CA . ALA A 1 166 ? 0.008 4.846 10.968 1.00 92.31 166 ALA A CA 1
ATOM 1418 C C . ALA A 1 166 ? 1.196 3.907 11.253 1.00 92.31 166 ALA A C 1
ATOM 1420 O O . ALA A 1 166 ? 2.339 4.368 11.313 1.00 92.31 166 ALA A O 1
ATOM 1421 N N . VAL A 1 167 ? 0.948 2.598 11.385 1.00 94.06 167 VAL A N 1
ATOM 1422 C CA . VAL A 1 167 ? 2.004 1.578 11.443 1.00 94.06 167 VAL A CA 1
ATOM 1423 C C . VAL A 1 167 ? 2.843 1.579 10.161 1.00 94.06 167 VAL A C 1
ATOM 1425 O O . VAL A 1 167 ? 4.064 1.445 10.239 1.00 94.06 167 VAL A O 1
ATOM 1428 N N . SER A 1 168 ? 2.232 1.830 8.997 1.00 91.62 168 SER A N 1
ATOM 1429 C CA . SER A 1 168 ? 2.961 1.974 7.730 1.00 91.62 168 SER A CA 1
ATOM 1430 C C . SER A 1 168 ? 3.916 3.165 7.704 1.00 91.62 168 SER A C 1
ATOM 1432 O O . SER A 1 168 ? 4.913 3.149 6.989 1.00 91.62 168 SER A O 1
ATOM 1434 N N . TYR A 1 169 ? 3.663 4.177 8.528 1.00 90.31 169 TYR A N 1
ATOM 1435 C CA . TYR A 1 169 ? 4.438 5.418 8.540 1.00 90.31 169 TYR A CA 1
ATOM 1436 C C . TYR A 1 169 ? 5.450 5.479 9.696 1.00 90.31 169 TYR A C 1
ATOM 1438 O O . TYR A 1 169 ? 6.059 6.522 9.950 1.00 90.31 169 TYR A O 1
ATOM 1446 N N . GLY A 1 170 ? 5.680 4.341 10.366 1.00 88.00 170 GLY A N 1
ATOM 1447 C CA . GLY A 1 170 ? 6.749 4.151 11.348 1.00 88.00 170 GLY A CA 1
ATOM 1448 C C . GLY A 1 170 ? 6.307 4.148 12.809 1.00 88.00 170 GLY A C 1
ATOM 1449 O O . GLY A 1 170 ? 7.163 4.012 13.684 1.00 88.00 170 GLY A O 1
ATOM 1450 N N . LYS A 1 171 ? 5.005 4.264 13.107 1.00 92.75 171 LYS A N 1
ATOM 1451 C CA . LYS A 1 171 ? 4.528 4.044 14.480 1.00 92.75 171 LYS A CA 1
ATOM 1452 C C . LYS A 1 171 ? 4.612 2.571 14.845 1.00 92.75 171 LYS A C 1
ATOM 1454 O O . LYS A 1 171 ? 4.329 1.690 14.034 1.00 92.75 171 LYS A O 1
ATOM 1459 N N . THR A 1 172 ? 4.928 2.288 16.103 1.00 95.06 172 THR A N 1
ATOM 1460 C CA . THR A 1 172 ? 4.843 0.911 16.591 1.00 95.06 172 THR A CA 1
ATOM 1461 C C . THR A 1 172 ? 3.382 0.473 16.731 1.00 95.06 172 THR A C 1
ATOM 1463 O O . THR A 1 172 ? 2.471 1.287 16.929 1.00 95.06 172 THR A O 1
ATOM 1466 N N . VAL A 1 173 ? 3.154 -0.842 16.676 1.00 95.75 173 VAL A N 1
ATOM 1467 C CA . VAL A 1 173 ? 1.834 -1.437 16.938 1.00 95.75 173 VAL A CA 1
ATOM 1468 C C . VAL A 1 173 ? 1.321 -1.034 18.314 1.00 95.75 173 VAL A C 1
ATOM 1470 O O . VAL A 1 173 ? 0.166 -0.643 18.449 1.00 95.75 173 VAL A O 1
ATOM 1473 N N . GLU A 1 174 ? 2.182 -1.085 19.331 1.00 95.81 174 GLU A N 1
ATOM 1474 C CA . GLU A 1 174 ? 1.796 -0.744 20.699 1.00 95.81 174 GLU A CA 1
ATOM 1475 C C . GLU A 1 174 ? 1.399 0.723 20.821 1.00 95.81 174 GLU A C 1
ATOM 1477 O O . GLU A 1 174 ? 0.339 1.019 21.360 1.00 95.81 174 GLU A O 1
ATOM 1482 N N . GLU A 1 175 ? 2.197 1.657 20.299 1.00 95.94 175 GLU A N 1
ATOM 1483 C CA . GLU A 1 175 ? 1.848 3.084 20.331 1.00 95.94 175 GLU A CA 1
ATOM 1484 C C . GLU A 1 175 ? 0.494 3.347 19.676 1.00 95.94 175 GLU A C 1
ATOM 1486 O O . GLU A 1 175 ? -0.338 4.053 20.249 1.00 95.94 175 GLU A O 1
ATOM 1491 N N . THR A 1 176 ? 0.265 2.729 18.519 1.00 96.00 176 THR A N 1
ATOM 1492 C CA . THR A 1 176 ? -0.954 2.884 17.726 1.00 96.00 176 THR A CA 1
ATOM 1493 C C . THR A 1 176 ? -2.179 2.306 18.434 1.00 96.00 176 THR A C 1
ATOM 1495 O O . THR A 1 176 ? -3.192 2.977 18.618 1.00 96.00 176 THR A O 1
ATOM 1498 N N . ILE A 1 177 ? -2.091 1.067 18.911 1.00 96.38 177 ILE A N 1
ATOM 1499 C CA . ILE A 1 177 ? -3.199 0.417 19.618 1.00 96.38 177 ILE A CA 1
ATOM 1500 C C . ILE A 1 177 ? -3.488 1.127 20.941 1.00 96.38 177 ILE A C 1
ATOM 1502 O O . ILE A 1 177 ? -4.638 1.208 21.374 1.00 96.38 177 ILE A O 1
ATOM 1506 N N . ASN A 1 178 ? -2.461 1.700 21.568 1.00 94.00 178 ASN A N 1
ATOM 1507 C CA . ASN A 1 178 ? -2.606 2.406 22.828 1.00 94.00 178 ASN A CA 1
ATOM 1508 C C . ASN A 1 178 ? -3.152 3.835 22.684 1.00 94.00 178 ASN A C 1
ATOM 1510 O O . ASN A 1 178 ? -3.611 4.394 23.690 1.00 94.00 178 ASN A O 1
ATOM 1514 N N . SER A 1 179 ? -3.117 4.429 21.486 1.00 95.12 179 SER A N 1
ATOM 1515 C CA . SER A 1 179 ? -3.686 5.756 21.226 1.00 95.12 179 SER A CA 1
ATOM 1516 C C . SER A 1 179 ? -5.178 5.718 20.905 1.00 95.12 179 SER A C 1
ATOM 1518 O O . SER A 1 179 ? -5.890 6.634 21.320 1.00 95.12 179 SER A O 1
ATOM 1520 N N . ILE A 1 180 ? -5.674 4.657 20.262 1.00 96.75 180 ILE A N 1
ATOM 1521 C CA . ILE A 1 180 ? -7.070 4.577 19.800 1.00 96.75 180 ILE A CA 1
ATOM 1522 C C . ILE A 1 180 ? -8.090 4.718 20.949 1.00 96.75 180 ILE A C 1
ATOM 1524 O O . ILE A 1 180 ? -8.933 5.611 20.862 1.00 96.75 180 ILE A O 1
ATOM 1528 N N . PRO A 1 181 ? -8.013 3.973 22.075 1.00 95.56 181 PRO A N 1
ATOM 1529 C CA . PRO A 1 181 ? -8.939 4.162 23.200 1.00 95.56 181 PRO A CA 1
ATOM 1530 C C . PRO A 1 181 ? -8.973 5.605 23.725 1.00 95.56 181 PRO A C 1
ATOM 1532 O O . PRO A 1 181 ? -10.032 6.139 24.053 1.00 95.56 181 PRO A O 1
ATOM 1535 N N . LYS A 1 182 ? -7.810 6.270 23.766 1.00 93.81 182 LYS A N 1
ATOM 1536 C CA . LYS A 1 182 ? -7.687 7.663 24.219 1.00 93.81 182 LYS A CA 1
ATOM 1537 C C . LYS A 1 182 ? -8.333 8.631 23.228 1.00 93.81 182 LYS A C 1
ATOM 1539 O O . LYS A 1 182 ? -8.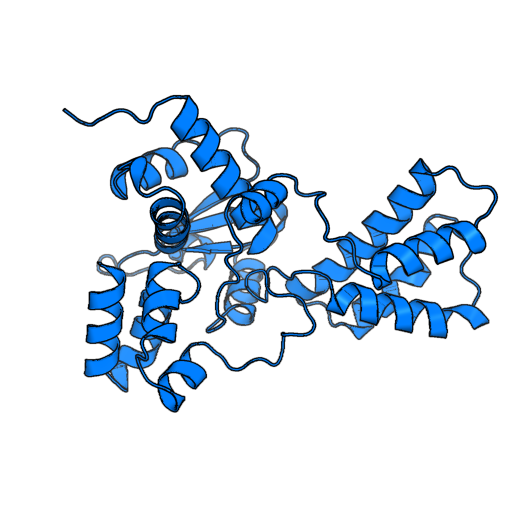990 9.579 23.655 1.00 93.81 182 LYS A O 1
ATOM 1544 N N . ALA A 1 183 ? -8.156 8.395 21.928 1.00 95.44 183 ALA A N 1
ATOM 1545 C CA . ALA A 1 183 ? -8.778 9.190 20.875 1.00 95.44 183 ALA A CA 1
ATOM 1546 C C . ALA A 1 183 ? -10.307 9.064 20.917 1.00 95.44 183 ALA A C 1
ATOM 1548 O O . ALA A 1 183 ? -10.992 10.081 20.972 1.00 95.44 183 ALA A O 1
ATOM 1549 N N . LEU A 1 184 ? -10.831 7.842 21.046 1.00 96.06 184 LEU A N 1
ATOM 1550 C CA . LEU A 1 184 ? -12.267 7.585 21.193 1.00 96.06 184 LEU A CA 1
ATOM 1551 C C . LEU A 1 184 ? -12.859 8.316 22.407 1.00 96.06 184 LEU A C 1
ATOM 1553 O O . LEU A 1 184 ? -13.849 9.035 22.272 1.00 96.06 184 LEU A O 1
ATOM 1557 N N . LYS A 1 185 ? -12.212 8.221 23.578 1.00 95.19 185 LYS A N 1
ATOM 1558 C CA . LYS A 1 185 ? -12.619 8.969 24.782 1.00 95.19 185 LYS A CA 1
ATOM 1559 C C . LYS A 1 185 ? -12.635 10.481 24.534 1.00 95.19 185 LYS A C 1
ATOM 1561 O O . LYS A 1 185 ? -13.584 11.161 24.918 1.00 95.19 185 LYS A O 1
ATOM 1566 N N . LYS A 1 186 ? -11.618 11.019 23.849 1.00 95.44 186 LYS A N 1
ATOM 1567 C CA . LYS A 1 186 ? -11.542 12.446 23.483 1.00 95.44 186 LYS A CA 1
ATOM 1568 C C . LYS A 1 186 ? -12.652 12.861 22.509 1.00 95.44 186 LYS A C 1
ATOM 1570 O O . LYS A 1 186 ? -13.132 13.987 22.590 1.00 95.44 186 LYS A O 1
ATOM 1575 N N . MET A 1 187 ? -13.077 11.958 21.630 1.00 95.06 187 MET A N 1
ATOM 1576 C CA . MET A 1 187 ? -14.208 12.145 20.716 1.00 95.06 187 MET A CA 1
ATOM 1577 C C . MET A 1 187 ? -15.579 11.960 21.395 1.00 95.06 187 MET A C 1
ATOM 1579 O O . MET A 1 187 ? -16.608 12.096 20.732 1.00 95.06 187 MET A O 1
ATOM 1583 N N . GLY A 1 188 ? -15.614 11.665 22.701 1.00 94.50 188 GLY A N 1
ATOM 1584 C CA . GLY A 1 188 ? -16.843 11.501 23.480 1.00 94.50 188 GLY A CA 1
ATOM 1585 C C . GLY A 1 188 ? -17.449 10.097 23.438 1.00 94.50 188 GLY A C 1
ATOM 1586 O O . GLY A 1 188 ? -18.599 9.933 23.839 1.00 94.50 188 GLY A O 1
ATOM 1587 N N . PHE A 1 189 ? -16.707 9.091 22.967 1.00 95.44 189 PHE A N 1
ATOM 1588 C CA . PHE A 1 189 ? -17.146 7.696 22.998 1.00 95.44 189 PHE A CA 1
ATOM 1589 C C . PHE A 1 189 ? -16.867 7.073 24.360 1.00 95.44 189 PHE A C 1
ATOM 1591 O O . PHE A 1 189 ? -15.834 7.312 24.993 1.00 95.44 189 PHE A O 1
ATOM 1598 N N . ASN A 1 190 ? -17.787 6.223 24.791 1.00 92.56 190 ASN A N 1
ATOM 1599 C CA . ASN A 1 190 ? -17.635 5.410 25.975 1.00 92.56 190 ASN A CA 1
ATOM 1600 C C . ASN A 1 190 ? -16.685 4.240 25.684 1.00 92.56 190 ASN A C 1
ATOM 1602 O O . ASN A 1 190 ? -16.968 3.377 24.852 1.00 92.56 190 ASN A O 1
ATOM 1606 N N . VAL A 1 191 ? -15.558 4.225 26.389 1.00 90.44 191 VAL A N 1
ATOM 1607 C CA . VAL A 1 191 ? -14.590 3.125 26.421 1.00 90.44 191 VAL A CA 1
ATOM 1608 C C . VAL A 1 191 ? -14.290 2.881 27.891 1.00 90.44 191 VAL A C 1
ATOM 1610 O O . VAL A 1 191 ? -13.665 3.732 28.529 1.00 90.44 191 VAL A O 1
ATOM 1613 N N . LYS A 1 192 ? -14.786 1.778 28.452 1.00 79.69 192 LYS A N 1
ATOM 1614 C CA . LYS A 1 192 ? -14.568 1.498 29.872 1.00 79.69 192 LYS A CA 1
ATOM 1615 C C . LYS A 1 192 ? -13.148 0.992 30.105 1.00 79.69 192 LYS A C 1
ATOM 1617 O O . LYS A 1 192 ? -12.579 0.325 29.247 1.00 79.69 192 LYS A O 1
ATOM 1622 N N . ASP A 1 193 ? -12.580 1.325 31.260 1.00 77.62 193 ASP A N 1
ATOM 1623 C CA . ASP A 1 193 ? -11.189 0.992 31.587 1.00 77.62 193 ASP A CA 1
ATOM 1624 C C . ASP A 1 193 ? -10.962 -0.524 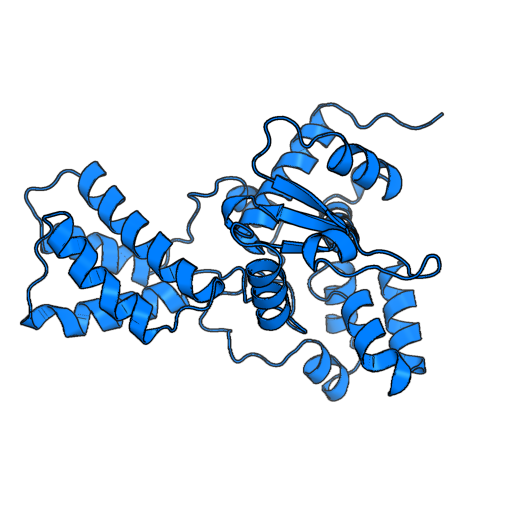31.732 1.00 77.62 193 ASP A C 1
ATOM 1626 O O . ASP A 1 193 ? -9.897 -1.025 31.378 1.00 77.62 193 ASP A O 1
ATOM 1630 N N . ASP A 1 194 ? -11.967 -1.259 32.210 1.00 76.25 194 ASP A N 1
ATOM 1631 C CA . ASP A 1 194 ? -11.994 -2.724 32.283 1.00 76.25 194 ASP A CA 1
ATOM 1632 C C . ASP A 1 194 ? -12.111 -3.391 30.902 1.00 76.25 194 ASP A C 1
ATOM 1634 O O . ASP A 1 194 ? -11.529 -4.455 30.692 1.00 76.25 194 ASP A O 1
ATOM 1638 N N . ASP A 1 195 ? -12.761 -2.726 29.944 1.00 78.56 195 ASP A N 1
ATOM 1639 C CA . ASP A 1 195 ? -12.945 -3.205 28.566 1.00 78.56 195 ASP A CA 1
ATOM 1640 C C . ASP A 1 195 ? -11.745 -2.862 27.646 1.00 78.56 195 ASP A C 1
ATOM 1642 O O . ASP A 1 195 ? -11.653 -3.346 26.513 1.00 78.56 195 ASP A O 1
ATOM 1646 N N . GLU A 1 196 ? -10.784 -2.040 28.098 1.00 85.94 196 GLU A N 1
ATOM 1647 C CA . GLU A 1 196 ? -9.655 -1.609 27.258 1.00 85.94 196 GLU A CA 1
ATOM 1648 C C . GLU A 1 196 ? -8.757 -2.771 26.814 1.00 85.94 196 GLU A C 1
ATOM 1650 O O . GLU A 1 196 ? -8.171 -2.706 25.733 1.00 85.94 196 GLU A O 1
ATOM 1655 N N . GLY A 1 197 ? -8.620 -3.824 27.625 1.00 88.38 197 GLY A N 1
ATOM 1656 C CA . GLY A 1 197 ? -7.835 -5.006 27.258 1.00 88.38 197 GLY A CA 1
ATOM 1657 C C . GLY A 1 197 ? -8.429 -5.732 26.049 1.00 88.38 197 GLY A C 1
ATOM 1658 O O . GLY A 1 197 ? -7.722 -6.003 25.073 1.00 88.38 197 GLY A O 1
ATOM 1659 N N . ASP A 1 198 ? -9.740 -5.960 26.087 1.00 90.81 198 ASP A N 1
ATOM 1660 C CA . ASP A 1 198 ? -10.485 -6.632 25.023 1.00 90.81 198 ASP A CA 1
ATOM 1661 C C . ASP A 1 198 ? -10.534 -5.773 23.756 1.00 90.81 198 ASP A C 1
ATOM 1663 O O . ASP A 1 198 ? -10.276 -6.273 22.657 1.00 90.81 198 ASP A O 1
ATOM 1667 N N . LEU A 1 199 ? -10.741 -4.458 23.903 1.00 94.94 199 LEU A N 1
ATOM 1668 C CA . LEU A 1 199 ? -10.658 -3.519 22.785 1.00 94.94 199 LEU A CA 1
ATOM 1669 C C . LEU A 1 199 ? -9.272 -3.556 22.124 1.00 94.94 199 LEU A C 1
ATOM 1671 O O . LEU A 1 199 ? -9.176 -3.631 20.902 1.00 94.94 199 LEU A O 1
ATOM 1675 N N . ARG A 1 200 ? -8.178 -3.548 22.895 1.00 95.56 200 ARG A N 1
ATOM 1676 C CA . ARG A 1 200 ? -6.819 -3.627 22.326 1.00 95.56 200 ARG A CA 1
ATOM 1677 C C . ARG A 1 200 ? -6.585 -4.944 21.591 1.00 95.56 200 ARG A C 1
ATOM 1679 O O . ARG A 1 200 ? -5.937 -4.941 20.546 1.00 95.56 200 ARG A O 1
ATOM 1686 N N . HIS A 1 201 ? -7.107 -6.059 22.101 1.00 95.38 201 HIS A N 1
ATOM 1687 C CA . HIS A 1 201 ? -7.025 -7.343 21.405 1.00 95.38 201 HIS A CA 1
ATOM 1688 C C . HIS A 1 201 ? -7.792 -7.320 20.073 1.00 95.38 201 HIS A C 1
ATOM 1690 O O . HIS A 1 201 ? -7.276 -7.773 19.049 1.00 95.38 201 HIS A O 1
ATOM 1696 N N . LEU A 1 202 ? -8.985 -6.726 20.063 1.00 96.62 202 LEU A N 1
ATOM 1697 C CA . LEU A 1 202 ? -9.780 -6.535 18.854 1.00 96.62 202 LEU A CA 1
ATOM 1698 C C . LEU A 1 202 ? -9.072 -5.636 17.830 1.00 96.62 202 LEU A C 1
ATOM 1700 O O . LEU A 1 202 ? -9.013 -5.979 16.652 1.00 96.62 202 LEU A O 1
ATOM 1704 N N . LEU A 1 203 ? -8.445 -4.546 18.278 1.00 97.75 203 LEU A N 1
ATOM 1705 C CA . LEU A 1 203 ? -7.661 -3.653 17.421 1.00 97.75 203 LEU A CA 1
ATOM 1706 C C . LEU A 1 203 ? -6.438 -4.350 16.805 1.00 97.75 203 LEU A C 1
ATOM 1708 O O . LEU A 1 203 ? -6.144 -4.103 15.638 1.00 97.75 203 LEU A O 1
ATOM 1712 N N . ARG A 1 204 ? -5.761 -5.263 17.523 1.00 97.25 204 ARG A N 1
ATOM 1713 C CA . ARG A 1 204 ? -4.693 -6.105 16.934 1.00 97.25 204 ARG A CA 1
ATOM 1714 C C . ARG A 1 204 ? -5.227 -6.973 15.803 1.00 97.25 204 ARG A C 1
ATOM 1716 O O . ARG A 1 204 ? -4.637 -7.015 14.731 1.00 97.25 204 ARG A O 1
ATOM 1723 N N . ARG A 1 205 ? -6.362 -7.638 16.027 1.00 97.06 205 ARG A N 1
ATOM 1724 C CA . ARG A 1 205 ? -7.001 -8.479 15.004 1.00 97.06 205 ARG A CA 1
ATOM 1725 C C . ARG A 1 205 ? -7.479 -7.661 13.807 1.00 97.06 205 ARG A C 1
ATOM 1727 O O . ARG A 1 205 ? -7.438 -8.153 12.683 1.00 97.06 205 ARG A O 1
ATOM 1734 N N . MET A 1 206 ? -7.931 -6.430 14.043 1.00 96.88 206 MET A N 1
ATOM 1735 C CA . MET A 1 206 ? -8.286 -5.504 12.973 1.00 96.88 206 MET A CA 1
ATOM 1736 C C . MET A 1 206 ? -7.043 -5.116 12.169 1.00 96.88 206 MET A C 1
ATOM 1738 O O . MET A 1 206 ? -7.053 -5.286 10.955 1.00 96.88 206 MET A O 1
ATOM 1742 N N . LEU A 1 207 ? -5.952 -4.723 12.840 1.00 97.12 207 LEU A N 1
ATOM 1743 C CA . LEU A 1 207 ? -4.667 -4.415 12.206 1.00 97.12 207 LEU A CA 1
ATOM 1744 C C . LEU A 1 207 ? -4.171 -5.574 11.337 1.00 97.12 207 LEU A C 1
ATOM 1746 O O . LEU A 1 207 ? -3.814 -5.351 10.186 1.00 97.12 207 LEU A O 1
ATOM 1750 N N . ASP A 1 208 ? -4.212 -6.804 11.854 1.00 96.44 208 ASP A N 1
ATOM 1751 C CA . ASP A 1 208 ? -3.827 -8.023 11.134 1.00 96.44 208 ASP A CA 1
ATOM 1752 C C . ASP A 1 208 ? -4.560 -8.201 9.796 1.00 96.44 208 ASP A C 1
ATOM 1754 O O . ASP A 1 208 ? -4.006 -8.805 8.873 1.00 96.44 208 ASP A O 1
ATOM 1758 N N . GLY A 1 209 ? -5.795 -7.700 9.697 1.00 93.88 209 GLY A N 1
ATOM 1759 C CA . GLY A 1 209 ? -6.619 -7.705 8.487 1.00 93.88 209 GLY A CA 1
ATOM 1760 C C . GLY A 1 209 ? -6.477 -6.457 7.612 1.00 93.88 209 GLY A C 1
ATOM 1761 O O . GLY A 1 209 ? -6.929 -6.473 6.469 1.00 93.88 209 GLY A O 1
ATOM 1762 N N . THR A 1 210 ? -5.842 -5.396 8.107 1.00 93.38 210 THR A N 1
ATOM 1763 C CA . THR A 1 210 ? -5.618 -4.154 7.364 1.00 93.38 210 THR A CA 1
ATOM 1764 C C . THR A 1 210 ? -4.399 -4.292 6.458 1.00 93.38 210 THR A C 1
ATOM 1766 O O . THR A 1 210 ? -3.348 -4.795 6.868 1.00 93.38 210 THR A O 1
ATOM 1769 N N . ARG A 1 211 ? -4.526 -3.837 5.208 1.00 94.00 211 ARG A N 1
ATOM 1770 C CA . ARG A 1 211 ? -3.392 -3.731 4.282 1.00 94.00 211 ARG A CA 1
ATOM 1771 C C . ARG A 1 211 ? -2.526 -2.540 4.631 1.00 94.00 211 ARG A C 1
ATOM 1773 O O . ARG A 1 211 ? -3.051 -1.507 5.014 1.00 94.00 211 ARG A O 1
ATOM 1780 N N . GLN A 1 212 ? -1.223 -2.713 4.489 1.00 94.94 212 GLN A N 1
ATOM 1781 C CA . GLN A 1 212 ? -0.240 -1.720 4.892 1.00 94.94 212 GLN A CA 1
ATOM 1782 C C . GLN A 1 212 ? 0.618 -1.331 3.694 1.00 94.94 212 GLN A C 1
ATOM 1784 O O . GLN A 1 212 ? 1.199 -2.189 3.024 1.00 94.94 212 GLN A O 1
ATOM 1789 N N . GLU A 1 213 ? 0.724 -0.033 3.461 1.00 94.88 213 GLU A N 1
ATOM 1790 C CA . GLU A 1 213 ? 1.535 0.605 2.432 1.00 94.88 213 GLU A CA 1
ATOM 1791 C C . GLU A 1 213 ? 3.014 0.227 2.608 1.00 94.88 213 GLU A C 1
ATOM 1793 O O . GLU A 1 213 ? 3.681 -0.190 1.659 1.00 94.88 213 GLU A O 1
ATOM 1798 N N . ALA A 1 214 ? 3.498 0.207 3.856 1.00 93.81 214 ALA A N 1
ATOM 1799 C CA . ALA A 1 214 ? 4.838 -0.273 4.213 1.00 93.81 214 ALA A CA 1
ATOM 1800 C C . ALA A 1 214 ? 5.081 -1.754 3.889 1.00 93.81 214 ALA A C 1
ATOM 1802 O O . ALA A 1 214 ? 6.224 -2.200 3.823 1.00 93.81 214 ALA A O 1
ATOM 1803 N N . LEU A 1 215 ? 4.016 -2.537 3.709 1.00 95.12 215 LEU A N 1
ATOM 1804 C CA . LEU A 1 215 ? 4.081 -3.951 3.344 1.00 95.12 215 LEU A CA 1
ATOM 1805 C C . LEU A 1 215 ? 3.673 -4.179 1.886 1.00 95.12 215 LEU A C 1
ATOM 1807 O O . LEU A 1 215 ? 3.266 -5.290 1.540 1.00 95.12 215 LEU A O 1
ATOM 1811 N N . ARG A 1 216 ? 3.739 -3.134 1.049 1.00 95.50 216 ARG A N 1
ATOM 1812 C CA . ARG A 1 216 ? 3.361 -3.172 -0.371 1.00 95.50 216 ARG A CA 1
ATOM 1813 C C . ARG A 1 216 ? 1.973 -3.781 -0.579 1.00 95.50 216 ARG A C 1
ATOM 1815 O O . ARG A 1 216 ? 1.768 -4.693 -1.381 1.00 95.50 216 ARG A O 1
ATOM 1822 N N . GLY A 1 217 ? 1.007 -3.301 0.204 1.00 95.12 217 GLY A N 1
ATOM 1823 C CA . GLY A 1 217 ? -0.392 -3.710 0.118 1.00 95.12 217 GLY A CA 1
ATOM 1824 C C . GLY A 1 217 ? -0.683 -5.088 0.716 1.00 95.12 217 GLY A C 1
ATOM 1825 O O . GLY A 1 217 ? -1.795 -5.601 0.576 1.00 95.12 217 GLY A O 1
ATOM 1826 N N . ARG A 1 218 ? 0.266 -5.737 1.398 1.00 95.12 218 ARG A N 1
ATOM 1827 C CA . ARG A 1 218 ? -0.020 -6.968 2.152 1.00 95.12 218 ARG A CA 1
ATOM 1828 C C . ARG A 1 218 ? -0.732 -6.642 3.462 1.00 95.12 218 ARG A C 1
ATOM 1830 O O . ARG A 1 218 ? -0.529 -5.589 4.061 1.00 95.12 218 ARG A O 1
ATOM 1837 N N . MET A 1 219 ? -1.577 -7.571 3.906 1.00 95.25 219 MET A N 1
ATOM 1838 C CA . MET A 1 219 ? -2.177 -7.509 5.241 1.00 95.25 219 MET A CA 1
ATOM 1839 C C . MET A 1 219 ? -1.094 -7.552 6.320 1.00 95.25 219 MET A C 1
ATOM 1841 O O . MET A 1 219 ? -0.114 -8.290 6.169 1.00 95.25 219 MET A O 1
ATOM 1845 N N . TYR A 1 220 ? -1.304 -6.840 7.429 1.00 95.69 220 TYR A N 1
ATOM 1846 C CA . TYR A 1 220 ? -0.305 -6.759 8.492 1.00 95.69 220 TYR A CA 1
ATOM 1847 C C . TYR A 1 220 ? 0.098 -8.127 9.040 1.00 95.69 220 TYR A C 1
ATOM 1849 O O . TYR A 1 220 ? 1.278 -8.339 9.278 1.00 95.69 220 TYR A O 1
ATOM 1857 N N . LYS A 1 221 ? -0.804 -9.113 9.144 1.00 94.88 221 LYS A N 1
ATOM 1858 C CA . LYS A 1 221 ? -0.450 -10.471 9.615 1.00 94.88 221 LYS A CA 1
ATOM 1859 C C . LYS A 1 221 ? 0.671 -11.161 8.816 1.00 94.88 221 LYS A C 1
ATOM 1861 O O . LYS A 1 221 ? 1.255 -12.131 9.290 1.00 94.88 221 LYS A O 1
ATOM 1866 N N . TYR A 1 222 ? 0.978 -10.669 7.615 1.00 93.12 222 TYR A N 1
ATOM 1867 C CA . TYR A 1 222 ? 2.045 -11.161 6.742 1.00 93.12 222 TYR A CA 1
ATOM 1868 C C . TYR A 1 222 ? 3.353 -10.352 6.837 1.00 93.12 222 TYR A C 1
ATOM 1870 O O . TYR A 1 222 ? 4.245 -10.543 6.013 1.00 93.12 222 TYR A O 1
ATOM 1878 N N . HIS A 1 223 ? 3.510 -9.469 7.829 1.00 91.50 223 HIS A N 1
ATOM 1879 C CA . HIS A 1 223 ? 4.702 -8.618 7.980 1.00 91.50 223 HIS A CA 1
ATOM 1880 C C . HIS A 1 223 ? 6.018 -9.398 8.158 1.00 91.50 223 HIS A C 1
ATOM 1882 O O . HIS A 1 223 ? 7.078 -8.883 7.800 1.00 91.50 223 HIS A O 1
ATOM 1888 N N . ASN A 1 224 ? 5.937 -10.638 8.657 1.00 90.12 224 ASN A N 1
ATOM 1889 C CA . ASN A 1 224 ? 7.075 -11.541 8.872 1.00 90.12 224 ASN A CA 1
ATOM 1890 C C . ASN A 1 224 ? 7.314 -12.529 7.717 1.00 90.12 224 ASN A C 1
ATOM 1892 O O . ASN A 1 224 ? 8.041 -13.506 7.899 1.00 90.12 224 ASN A O 1
ATOM 1896 N N . LEU A 1 225 ? 6.672 -12.347 6.556 1.00 88.38 225 LEU A N 1
ATOM 1897 C CA . LEU A 1 225 ? 7.000 -13.164 5.388 1.00 88.38 225 LEU A CA 1
ATOM 1898 C C . LEU A 1 225 ? 8.444 -12.899 4.929 1.00 88.38 225 LEU A C 1
ATOM 1900 O O . LEU A 1 225 ? 8.911 -11.765 5.068 1.00 88.38 225 LEU A O 1
ATOM 1904 N N . PRO A 1 226 ? 9.120 -13.915 4.354 1.00 87.62 226 PRO A N 1
ATOM 1905 C CA . PRO A 1 226 ? 10.411 -13.721 3.715 1.00 87.62 226 PRO A CA 1
ATOM 1906 C C . PRO A 1 226 ? 10.351 -12.627 2.654 1.00 87.62 226 PRO A C 1
ATOM 1908 O O . PRO A 1 226 ? 9.325 -12.416 2.000 1.00 87.62 226 PRO A O 1
ATOM 1911 N N . SER A 1 227 ? 11.480 -11.964 2.484 1.00 89.38 227 SER A N 1
ATOM 1912 C CA . SER A 1 227 ? 11.706 -11.014 1.410 1.00 89.38 227 SER A CA 1
ATOM 1913 C C . SER A 1 227 ? 11.704 -11.690 0.030 1.00 89.38 227 SER A C 1
ATOM 1915 O O . SER A 1 227 ? 11.934 -12.895 -0.092 1.00 89.38 227 SER A O 1
ATOM 1917 N N . SER A 1 228 ? 11.470 -10.907 -1.025 1.00 90.25 228 SER A N 1
ATOM 1918 C CA . SER A 1 228 ? 11.572 -11.333 -2.426 1.00 90.25 228 SER A CA 1
ATOM 1919 C C . SER A 1 228 ? 12.944 -11.945 -2.720 1.00 90.25 228 SER A C 1
ATOM 1921 O O . SER A 1 228 ? 13.034 -12.968 -3.395 1.00 90.25 228 SER A O 1
ATOM 1923 N N . LEU A 1 229 ? 14.002 -11.356 -2.151 1.00 89.00 229 LEU A N 1
ATOM 1924 C CA . LEU A 1 229 ? 15.370 -11.844 -2.272 1.00 89.00 229 LEU A CA 1
ATOM 1925 C C . LEU A 1 229 ? 15.545 -13.226 -1.634 1.00 89.00 229 LEU A C 1
ATOM 1927 O O . LEU A 1 229 ? 15.968 -14.159 -2.308 1.00 89.00 229 LEU A O 1
ATOM 1931 N N . GLU A 1 230 ? 15.176 -13.382 -0.361 1.00 90.31 230 GLU A N 1
ATOM 1932 C CA . GLU A 1 230 ? 15.287 -14.671 0.340 1.00 90.31 230 GLU A CA 1
ATOM 1933 C C . GLU A 1 230 ? 14.481 -15.769 -0.361 1.00 90.31 230 GLU A C 1
ATOM 1935 O O . GLU A 1 230 ? 14.876 -16.937 -0.372 1.00 90.31 230 GLU A O 1
ATOM 1940 N N . LEU A 1 231 ? 13.340 -15.400 -0.947 1.00 90.00 231 LEU A N 1
ATOM 1941 C CA . LEU A 1 231 ? 12.508 -16.319 -1.702 1.00 90.00 231 LEU A CA 1
ATOM 1942 C C . LEU A 1 231 ? 13.229 -16.805 -2.966 1.00 90.00 231 LEU A C 1
ATOM 1944 O O . LEU A 1 231 ? 13.305 -18.013 -3.191 1.00 90.00 231 LEU A O 1
ATOM 1948 N N . LEU A 1 232 ? 13.808 -15.892 -3.749 1.00 90.25 232 LEU A N 1
ATOM 1949 C CA . LEU A 1 232 ? 14.564 -16.232 -4.956 1.00 90.25 232 LEU A CA 1
ATOM 1950 C C . LEU A 1 232 ? 15.866 -16.981 -4.647 1.00 90.25 232 LEU A C 1
ATOM 1952 O O . LEU A 1 232 ? 16.203 -17.920 -5.361 1.00 90.25 232 LEU A O 1
ATOM 1956 N N . GLU A 1 233 ? 16.573 -16.639 -3.570 1.00 88.00 233 GLU A N 1
ATOM 1957 C CA . GLU A 1 233 ? 17.774 -17.369 -3.139 1.00 88.00 233 GLU A CA 1
ATOM 1958 C C . GLU A 1 233 ? 17.453 -18.807 -2.708 1.00 88.00 233 GLU A C 1
ATOM 1960 O O . GLU A 1 233 ? 18.242 -19.723 -2.945 1.00 88.00 233 GLU A O 1
ATOM 1965 N N . ARG A 1 234 ? 16.291 -19.023 -2.078 1.00 90.00 234 ARG A N 1
ATOM 1966 C CA . ARG A 1 234 ? 15.867 -20.345 -1.602 1.00 90.00 234 ARG A CA 1
ATOM 1967 C C . ARG A 1 234 ? 15.284 -21.218 -2.707 1.00 90.00 234 ARG A C 1
ATOM 1969 O O . ARG A 1 234 ? 15.524 -22.424 -2.714 1.00 90.00 234 ARG A O 1
ATOM 1976 N N . GLU A 1 235 ? 14.457 -20.639 -3.570 1.00 91.00 235 GLU A N 1
ATOM 1977 C CA . GLU A 1 235 ? 13.600 -21.385 -4.501 1.00 91.00 235 GLU A CA 1
ATOM 1978 C C . GLU A 1 235 ? 14.037 -21.237 -5.963 1.00 91.00 235 GLU A C 1
ATOM 1980 O O . GLU A 1 235 ? 13.728 -22.102 -6.780 1.00 91.00 235 GLU A O 1
ATOM 1985 N N . GLY A 1 236 ? 14.798 -20.193 -6.295 1.00 90.75 236 GLY A N 1
ATOM 1986 C CA . GLY A 1 236 ? 15.197 -19.867 -7.661 1.00 90.75 236 GLY A CA 1
ATOM 1987 C C . GLY A 1 236 ? 14.056 -19.299 -8.511 1.00 90.75 236 GLY A C 1
ATOM 1988 O O . GLY A 1 236 ? 12.976 -18.962 -8.019 1.00 90.75 236 GLY A O 1
ATOM 1989 N N . LEU A 1 237 ? 14.298 -19.206 -9.821 1.00 93.00 237 LEU A N 1
ATOM 1990 C CA . LEU A 1 237 ? 13.307 -18.806 -10.827 1.00 93.00 237 LEU A CA 1
ATOM 1991 C C . LEU A 1 237 ? 12.394 -19.986 -11.187 1.00 93.00 237 LEU A C 1
ATOM 1993 O O . LEU A 1 237 ? 12.468 -20.546 -12.278 1.00 93.00 237 LEU A O 1
ATOM 1997 N N . THR A 1 238 ? 11.570 -20.407 -10.231 1.00 94.94 238 THR A N 1
ATOM 1998 C CA . THR A 1 238 ? 10.491 -21.373 -10.472 1.00 94.94 238 THR A CA 1
ATOM 1999 C C . THR A 1 238 ? 9.421 -20.768 -11.381 1.00 94.94 238 THR A C 1
ATOM 2001 O O . THR A 1 238 ? 9.289 -19.546 -11.440 1.00 94.94 238 THR A O 1
ATOM 2004 N N . ASP A 1 239 ? 8.593 -21.604 -12.015 1.00 95.06 239 ASP A N 1
ATOM 2005 C CA . ASP A 1 239 ? 7.443 -21.136 -12.808 1.00 95.06 239 ASP A CA 1
ATOM 2006 C C . ASP A 1 239 ? 6.538 -20.178 -12.006 1.00 95.06 239 ASP A C 1
ATOM 2008 O O . ASP A 1 239 ? 6.024 -19.204 -12.544 1.00 95.06 239 ASP A O 1
ATOM 2012 N N . GLU A 1 240 ? 6.391 -20.409 -10.695 1.00 94.12 240 GLU A N 1
ATOM 2013 C CA . GLU A 1 240 ? 5.626 -19.530 -9.803 1.00 94.12 240 GLU A CA 1
ATOM 2014 C C . GLU A 1 240 ? 6.291 -18.158 -9.621 1.00 94.12 240 GLU A C 1
ATOM 2016 O O . GLU A 1 240 ? 5.611 -17.136 -9.646 1.00 94.12 240 GLU A O 1
ATOM 2021 N N . ASN A 1 241 ? 7.614 -18.106 -9.450 1.00 93.12 241 ASN A N 1
ATOM 2022 C CA . ASN A 1 241 ? 8.324 -16.835 -9.309 1.00 93.12 241 ASN A CA 1
ATOM 2023 C C . ASN A 1 241 ? 8.408 -16.071 -10.628 1.00 93.12 241 ASN A C 1
ATOM 2025 O O . ASN A 1 241 ? 8.332 -14.847 -10.612 1.00 93.12 241 ASN A O 1
ATOM 2029 N N . VAL A 1 242 ? 8.508 -16.779 -11.752 1.00 94.06 242 VAL A N 1
ATOM 2030 C CA . VAL A 1 242 ? 8.410 -16.185 -13.090 1.00 94.06 242 VAL A CA 1
ATOM 2031 C C . VAL A 1 242 ? 7.026 -15.567 -13.295 1.00 94.06 242 VAL A C 1
ATOM 2033 O O . VAL A 1 242 ? 6.933 -14.407 -13.683 1.00 94.06 242 VAL A O 1
ATOM 2036 N N . GLU A 1 243 ? 5.953 -16.276 -12.937 1.00 93.31 243 GLU A N 1
ATOM 2037 C CA . GLU A 1 243 ? 4.597 -15.720 -12.997 1.00 93.31 243 GLU A CA 1
ATOM 2038 C C . GLU A 1 243 ? 4.453 -14.478 -12.107 1.00 93.31 243 GLU A C 1
ATOM 2040 O O . GLU A 1 243 ? 3.920 -13.464 -12.547 1.00 93.31 243 GLU A O 1
ATOM 2045 N N . ARG A 1 244 ? 4.987 -14.505 -10.878 1.00 93.44 244 ARG A N 1
ATOM 2046 C CA . ARG A 1 244 ? 4.980 -13.336 -9.978 1.00 93.44 244 ARG A CA 1
ATOM 2047 C C . ARG A 1 244 ? 5.723 -12.133 -10.549 1.00 93.44 244 ARG A C 1
ATOM 2049 O O . ARG A 1 244 ? 5.353 -11.005 -10.238 1.00 93.44 244 ARG A O 1
ATOM 2056 N N . ILE A 1 245 ? 6.768 -12.355 -11.344 1.00 92.00 245 ILE A N 1
ATOM 2057 C CA . ILE A 1 245 ? 7.439 -11.275 -12.067 1.00 92.00 245 ILE A CA 1
ATOM 2058 C C . ILE A 1 245 ? 6.455 -10.700 -13.074 1.00 92.00 245 ILE A C 1
ATOM 2060 O O . ILE A 1 245 ? 6.098 -9.536 -12.927 1.00 92.00 245 ILE A O 1
ATOM 2064 N N . HIS A 1 246 ? 5.943 -11.512 -14.004 1.00 90.88 246 HIS A N 1
ATOM 2065 C CA . HIS A 1 246 ? 5.037 -11.059 -15.067 1.00 90.88 246 HIS A CA 1
ATOM 2066 C C . HIS A 1 246 ? 3.761 -10.384 -14.550 1.00 90.88 246 HIS A C 1
ATOM 2068 O O . HIS A 1 246 ? 3.253 -9.476 -15.200 1.00 90.88 246 HIS A O 1
ATOM 2074 N N . THR A 1 247 ? 3.229 -10.796 -13.396 1.00 91.69 247 THR A N 1
ATOM 2075 C CA . THR A 1 247 ? 2.032 -10.181 -12.792 1.00 91.69 247 THR A CA 1
ATOM 2076 C C . THR A 1 247 ? 2.314 -8.859 -12.074 1.00 91.69 247 THR A C 1
ATOM 2078 O O . THR A 1 247 ? 1.374 -8.153 -11.700 1.00 91.69 247 THR A O 1
ATOM 2081 N N . GLY A 1 248 ? 3.588 -8.520 -11.856 1.00 91.75 248 GLY A N 1
ATOM 2082 C CA . GLY A 1 248 ? 4.006 -7.391 -11.030 1.00 91.75 248 GLY A CA 1
ATOM 2083 C C . GLY A 1 248 ? 3.926 -7.659 -9.522 1.00 91.75 248 GLY A C 1
ATOM 2084 O O . GLY A 1 248 ? 3.980 -6.727 -8.735 1.00 91.75 248 GLY A O 1
ATOM 2085 N N . GLU A 1 249 ? 3.794 -8.908 -9.065 1.00 94.00 249 GLU A N 1
ATOM 2086 C CA . GLU A 1 249 ? 3.934 -9.226 -7.634 1.00 94.00 249 GLU A CA 1
ATOM 2087 C C . GLU A 1 249 ? 5.397 -9.154 -7.155 1.00 94.00 249 GLU A C 1
ATOM 2089 O O . GLU A 1 249 ? 5.659 -8.868 -5.982 1.00 94.00 249 GLU A O 1
ATOM 2094 N N . LEU A 1 250 ? 6.354 -9.412 -8.051 1.00 93.19 250 LEU A N 1
ATOM 2095 C CA . LEU A 1 250 ? 7.793 -9.335 -7.807 1.00 93.19 250 LEU A CA 1
ATOM 2096 C C . LEU A 1 250 ? 8.408 -8.259 -8.711 1.00 93.19 250 LEU A C 1
ATOM 2098 O O . LEU A 1 250 ? 8.388 -8.382 -9.934 1.00 93.19 250 LEU A O 1
ATOM 2102 N N . ASP A 1 251 ? 8.989 -7.217 -8.110 1.00 91.94 251 ASP A N 1
ATOM 2103 C CA . ASP A 1 251 ? 9.785 -6.224 -8.841 1.00 91.94 251 ASP A CA 1
ATOM 2104 C C . ASP A 1 251 ? 11.175 -6.799 -9.147 1.00 91.94 251 ASP A C 1
ATOM 2106 O O . ASP A 1 251 ? 12.093 -6.761 -8.325 1.00 91.94 251 ASP A O 1
ATOM 2110 N N . ALA A 1 252 ? 11.296 -7.429 -10.316 1.00 90.69 252 ALA A N 1
ATOM 2111 C CA . ALA A 1 252 ? 12.532 -8.073 -10.742 1.00 90.69 252 ALA A CA 1
ATOM 2112 C C . ALA A 1 252 ? 13.676 -7.074 -10.940 1.00 90.69 252 ALA A C 1
ATOM 2114 O O . ALA A 1 252 ? 14.819 -7.444 -10.682 1.00 90.69 252 ALA A O 1
ATOM 2115 N N . ALA A 1 253 ? 13.379 -5.836 -11.348 1.00 90.25 253 ALA A N 1
ATOM 2116 C CA . ALA A 1 253 ? 14.384 -4.797 -11.526 1.00 90.25 253 ALA A CA 1
ATOM 2117 C C . ALA A 1 253 ? 14.971 -4.370 -10.175 1.00 90.25 253 ALA A C 1
ATOM 2119 O O . ALA A 1 253 ? 16.183 -4.421 -9.995 1.00 90.25 253 ALA A O 1
ATOM 2120 N N . GLU A 1 254 ? 14.117 -4.089 -9.184 1.00 89.44 254 GLU A N 1
ATOM 2121 C CA . GLU A 1 254 ? 14.581 -3.774 -7.825 1.00 89.44 254 GLU A CA 1
ATOM 2122 C C . GLU A 1 254 ? 15.443 -4.905 -7.240 1.00 89.44 254 GLU A C 1
ATOM 2124 O O . GLU A 1 254 ? 16.515 -4.653 -6.692 1.00 89.44 254 GLU A O 1
ATOM 2129 N N . VAL A 1 255 ? 15.017 -6.167 -7.374 1.00 91.00 255 VAL A N 1
ATOM 2130 C CA . VAL A 1 255 ? 15.805 -7.293 -6.846 1.00 91.00 255 VAL A CA 1
ATOM 2131 C C . VAL A 1 255 ? 17.112 -7.483 -7.620 1.00 91.00 255 VAL A C 1
ATOM 2133 O O . VAL A 1 255 ? 18.138 -7.791 -7.008 1.00 91.00 255 VAL A O 1
ATOM 2136 N N . ALA A 1 256 ? 17.099 -7.312 -8.945 1.00 91.69 256 ALA A N 1
ATOM 2137 C CA . ALA A 1 256 ? 18.294 -7.417 -9.778 1.00 91.69 256 ALA A CA 1
ATOM 2138 C C . ALA A 1 256 ? 19.355 -6.391 -9.361 1.00 91.69 256 ALA A C 1
ATOM 2140 O O . ALA A 1 256 ? 20.511 -6.780 -9.169 1.00 91.69 256 ALA A O 1
ATOM 2141 N N . ASP A 1 257 ? 18.955 -5.136 -9.142 1.00 89.06 257 ASP A N 1
ATOM 2142 C CA . ASP A 1 257 ? 19.838 -4.053 -8.694 1.00 89.06 257 ASP A CA 1
ATOM 2143 C C . ASP A 1 257 ? 20.537 -4.414 -7.373 1.00 89.06 257 ASP A C 1
ATOM 2145 O O . ASP A 1 257 ? 21.744 -4.223 -7.204 1.00 89.06 257 ASP A O 1
ATOM 2149 N N . GLU A 1 258 ? 19.807 -5.027 -6.440 1.00 86.31 258 GLU A N 1
ATOM 2150 C CA . GLU A 1 258 ? 20.346 -5.401 -5.132 1.00 86.31 258 GLU A CA 1
ATOM 2151 C C . GLU A 1 258 ? 21.358 -6.551 -5.171 1.00 86.31 258 GLU A C 1
ATOM 2153 O O . GLU A 1 258 ? 22.291 -6.598 -4.354 1.00 86.31 258 GLU A O 1
ATOM 2158 N N . ILE A 1 259 ? 21.181 -7.498 -6.093 1.00 90.12 259 ILE A N 1
ATOM 2159 C CA . ILE A 1 259 ? 22.027 -8.694 -6.173 1.00 90.12 259 ILE A CA 1
ATOM 2160 C C . ILE A 1 259 ? 23.095 -8.612 -7.253 1.00 90.12 259 ILE A C 1
ATOM 2162 O O . ILE A 1 259 ? 23.961 -9.487 -7.271 1.00 90.12 259 ILE A O 1
ATOM 2166 N N . ALA A 1 260 ? 23.084 -7.592 -8.115 1.00 90.12 260 ALA A N 1
ATOM 2167 C CA . ALA A 1 260 ? 23.960 -7.483 -9.283 1.00 90.12 260 ALA A CA 1
ATOM 2168 C C . ALA A 1 260 ? 25.440 -7.752 -8.958 1.00 90.12 260 ALA A C 1
ATOM 2170 O O . ALA A 1 260 ? 26.118 -8.491 -9.671 1.00 90.12 260 ALA A O 1
ATOM 2171 N N . ALA A 1 261 ? 25.932 -7.236 -7.826 1.00 91.00 261 ALA A N 1
ATOM 2172 C CA . ALA A 1 261 ? 27.316 -7.438 -7.393 1.00 91.00 261 ALA A CA 1
ATOM 2173 C C . ALA A 1 261 ? 27.622 -8.860 -6.877 1.00 91.00 261 ALA A C 1
ATOM 2175 O O . ALA A 1 261 ? 28.774 -9.292 -6.908 1.00 91.00 261 ALA A O 1
ATOM 2176 N N . LYS A 1 262 ? 26.622 -9.582 -6.357 1.00 90.31 262 LYS A N 1
ATOM 2177 C CA . LYS A 1 262 ? 26.784 -10.899 -5.710 1.00 90.31 262 LYS A CA 1
ATOM 2178 C C . LYS A 1 262 ? 26.398 -12.069 -6.616 1.00 90.31 262 LYS A C 1
ATOM 2180 O O . LYS A 1 262 ? 27.000 -13.133 -6.510 1.00 90.31 262 LYS A O 1
ATOM 2185 N N . ALA A 1 263 ? 25.401 -11.879 -7.474 1.00 90.62 263 ALA A N 1
ATOM 2186 C CA . ALA A 1 263 ? 24.817 -12.895 -8.344 1.00 90.62 263 ALA A CA 1
ATOM 2187 C C . ALA A 1 263 ? 24.474 -12.295 -9.728 1.00 90.62 263 ALA A C 1
ATOM 2189 O O . ALA A 1 263 ? 23.298 -12.218 -10.091 1.00 90.62 263 ALA A O 1
ATOM 2190 N N . PRO A 1 264 ? 25.484 -11.873 -10.514 1.00 92.00 264 PRO A N 1
ATOM 2191 C CA . PRO A 1 264 ? 25.273 -11.149 -11.773 1.00 92.00 264 PRO A CA 1
ATOM 2192 C C . PRO A 1 264 ? 24.460 -11.946 -12.804 1.00 92.00 264 PRO A C 1
ATOM 2194 O O . PRO A 1 264 ? 23.630 -11.374 -13.506 1.00 92.00 264 PRO A O 1
ATOM 2197 N N . ASP A 1 265 ? 24.631 -13.271 -12.858 1.00 93.00 265 ASP A N 1
ATOM 2198 C CA . ASP A 1 265 ? 23.880 -14.129 -13.784 1.00 93.00 265 ASP A CA 1
ATOM 2199 C C . ASP A 1 265 ? 22.382 -14.184 -13.448 1.00 93.00 265 ASP A C 1
ATOM 2201 O O . ASP A 1 265 ? 21.547 -14.244 -14.350 1.00 93.00 265 ASP A O 1
ATOM 2205 N N . LEU A 1 266 ? 22.032 -14.165 -12.155 1.00 91.12 266 LEU A N 1
ATOM 2206 C CA . LEU A 1 266 ? 20.637 -14.140 -11.711 1.00 91.12 266 LEU A CA 1
ATOM 2207 C C . LEU A 1 266 ? 20.023 -12.756 -11.939 1.00 91.12 266 LEU A C 1
ATOM 2209 O O . LEU A 1 266 ? 18.895 -12.674 -12.417 1.00 91.12 266 LEU A O 1
ATOM 2213 N N . ALA A 1 267 ? 20.775 -11.681 -11.676 1.00 92.31 267 ALA A N 1
ATOM 2214 C CA . ALA A 1 267 ? 20.348 -10.317 -11.990 1.00 92.31 267 ALA A CA 1
ATOM 2215 C C . ALA A 1 267 ? 20.023 -10.160 -13.486 1.00 92.31 267 ALA A C 1
ATOM 2217 O O . ALA A 1 267 ? 18.955 -9.669 -13.842 1.00 92.31 267 ALA A O 1
ATOM 2218 N N . ALA A 1 268 ? 20.886 -10.664 -14.374 1.00 92.81 268 ALA A N 1
ATOM 2219 C CA . ALA A 1 268 ? 20.645 -10.623 -15.816 1.00 92.81 268 ALA A CA 1
ATOM 2220 C C . ALA A 1 268 ? 19.391 -11.416 -16.239 1.00 92.81 268 ALA A C 1
ATOM 2222 O O . ALA A 1 268 ? 18.639 -10.976 -17.113 1.00 92.81 268 ALA A O 1
ATOM 2223 N N . GLN A 1 269 ? 19.136 -12.572 -15.612 1.00 93.12 269 GLN A N 1
ATOM 2224 C CA . GLN A 1 269 ? 17.924 -13.363 -15.862 1.00 93.12 269 GLN A CA 1
ATOM 2225 C C . GLN A 1 269 ? 16.659 -12.629 -15.407 1.00 93.12 269 GLN A C 1
ATOM 2227 O O . GLN A 1 269 ? 15.684 -12.595 -16.154 1.00 93.12 269 GLN A O 1
ATOM 2232 N N . LEU A 1 270 ? 16.689 -12.007 -14.225 1.00 92.25 270 LEU A N 1
ATOM 2233 C CA . LEU A 1 270 ? 15.586 -11.198 -13.702 1.00 92.25 270 LEU A CA 1
ATOM 2234 C C . LEU A 1 270 ? 15.241 -10.042 -14.648 1.00 92.25 270 LEU A C 1
ATOM 2236 O O . LEU A 1 270 ? 14.078 -9.887 -15.010 1.00 92.25 270 LEU A O 1
ATOM 2240 N N . MET A 1 271 ? 16.246 -9.305 -15.128 1.00 90.81 271 MET A N 1
ATOM 2241 C CA . MET A 1 271 ? 16.034 -8.216 -16.090 1.00 90.81 271 MET A CA 1
ATOM 2242 C C . MET A 1 271 ? 15.463 -8.709 -17.422 1.00 90.81 271 MET A C 1
ATOM 2244 O O . MET A 1 271 ? 14.596 -8.065 -18.002 1.00 90.81 271 MET A O 1
ATOM 2248 N N . THR A 1 272 ? 15.907 -9.878 -17.890 1.00 90.44 272 THR A N 1
ATOM 2249 C CA . THR A 1 272 ? 15.395 -10.475 -19.133 1.00 90.44 272 THR A CA 1
ATOM 2250 C C . THR A 1 272 ? 13.927 -10.886 -19.010 1.00 90.44 272 THR A C 1
ATOM 2252 O O . THR A 1 272 ? 13.180 -10.751 -19.974 1.00 90.44 272 THR A O 1
ATOM 2255 N N . LEU A 1 273 ? 13.514 -11.406 -17.850 1.00 86.94 273 LEU A N 1
ATOM 2256 C CA . LEU A 1 273 ? 12.122 -11.782 -17.580 1.00 86.94 273 LEU A CA 1
ATOM 2257 C C . LEU A 1 273 ? 11.223 -10.560 -17.398 1.00 86.94 273 LEU A C 1
ATOM 2259 O O . LEU A 1 273 ? 10.089 -10.574 -17.851 1.00 86.94 273 LEU A O 1
ATOM 2263 N N . TYR A 1 274 ? 11.737 -9.505 -16.766 1.00 80.44 274 TYR A N 1
ATOM 2264 C CA . TYR A 1 274 ? 11.005 -8.255 -16.566 1.00 80.44 274 TYR A CA 1
ATOM 2265 C C . TYR A 1 274 ? 10.639 -7.555 -17.885 1.00 80.44 274 TYR A C 1
ATOM 2267 O O . TYR A 1 274 ? 9.619 -6.884 -17.969 1.00 80.44 274 TYR A O 1
ATOM 2275 N N . GLN A 1 275 ? 11.470 -7.714 -18.918 1.00 79.75 275 GLN A N 1
ATOM 2276 C CA . GLN A 1 275 ? 11.274 -7.111 -20.242 1.00 79.75 275 GLN A CA 1
ATOM 2277 C C . GLN A 1 275 ? 10.309 -7.894 -21.157 1.00 79.75 275 GLN A C 1
ATOM 2279 O O . GLN A 1 275 ? 10.082 -7.464 -22.290 1.00 79.75 275 GLN A O 1
ATOM 2284 N N . GLN A 1 276 ? 9.799 -9.051 -20.715 1.00 72.38 276 GLN A N 1
ATOM 2285 C CA . GLN A 1 276 ? 8.912 -9.945 -21.479 1.00 72.38 276 GLN A CA 1
ATOM 2286 C C . GLN A 1 276 ? 7.454 -9.808 -21.050 1.00 72.38 276 GLN A C 1
ATOM 2288 O O . GLN A 1 276 ? 6.612 -9.692 -21.970 1.00 72.38 276 GLN A O 1
#

Radius of gyration: 20.66 Å; chains: 1; bounding box: 55×40×68 Å

Organism: NCBI:txid1293597

pLDDT: mean 91.84, std 6.8, range [45.31, 98.12]